Protein AF-A0A293LGB4-F1 (afdb_monomer_lite)

pLDDT: mean 75.64, std 17.37, range [31.11, 93.06]

Foldseek 3Di:
DVVLVVLLVCLVVDDPVCVVVSVVVLLVCLVPPALVVCLVQVPSLLSSLVSVLVVCVVVLNLVVSLVSLLSSCVSPDPDLLEDELSLLSNLVSCVSVVNLVSNCSNLVRHRDYYDQRPVDDDVVSVLSNLLSSLVSCVVVVVLVSSLVSLLCSQQPDDPDDDPSNLVSVVVNQVSCCVPPVDRDDRDPSRDVVSVVVNVVVVVVDPVPPDPPPPPD

Structure (mmCIF, N/CA/C/O backbone):
data_AF-A0A293LGB4-F1
#
_entry.id   AF-A0A293LGB4-F1
#
loop_
_atom_site.group_PDB
_atom_site.id
_atom_site.type_symbol
_atom_site.label_atom_id
_atom_site.label_alt_id
_atom_site.label_comp_id
_atom_site.label_asym_id
_atom_site.label_entity_id
_atom_site.label_seq_id
_atom_site.pdbx_PDB_ins_code
_atom_site.Cartn_x
_atom_site.Cartn_y
_atom_site.Cartn_z
_atom_site.occupancy
_atom_site.B_iso_or_equiv
_atom_site.auth_seq_id
_atom_site.auth_comp_id
_atom_site.auth_asym_id
_atom_site.auth_atom_id
_atom_site.pdbx_PDB_model_num
ATOM 1 N N . MET A 1 1 ? 12.924 -14.580 -18.664 1.00 41.47 1 MET A N 1
ATOM 2 C CA . MET A 1 1 ? 13.704 -14.885 -17.441 1.00 41.47 1 MET A CA 1
ATOM 3 C C . MET A 1 1 ? 15.079 -14.212 -17.458 1.00 41.47 1 MET A C 1
ATOM 5 O O . MET A 1 1 ? 15.350 -13.418 -16.571 1.00 41.47 1 MET A O 1
ATOM 9 N N . THR A 1 2 ? 15.905 -14.404 -18.494 1.00 35.91 2 THR A N 1
ATOM 10 C CA . THR A 1 2 ? 17.226 -13.745 -18.627 1.00 35.91 2 THR A CA 1
ATOM 11 C C . THR A 1 2 ? 17.161 -12.216 -18.730 1.00 35.91 2 THR A C 1
ATOM 13 O O . THR A 1 2 ? 17.980 -11.534 -18.128 1.00 35.91 2 THR A O 1
ATOM 16 N N . THR A 1 3 ? 16.161 -11.657 -19.415 1.00 46.75 3 THR A N 1
ATOM 17 C CA . THR A 1 3 ? 15.940 -10.200 -19.520 1.00 46.75 3 THR A CA 1
ATOM 18 C C . THR A 1 3 ? 15.509 -9.545 -18.205 1.00 46.75 3 THR A C 1
ATOM 20 O O . THR A 1 3 ? 15.915 -8.423 -17.928 1.00 46.75 3 THR A O 1
ATOM 23 N N . LEU A 1 4 ? 14.741 -10.254 -17.372 1.00 47.62 4 LEU A N 1
ATOM 24 C CA . LEU A 1 4 ? 14.302 -9.797 -16.046 1.00 47.62 4 LEU A CA 1
ATOM 25 C C . LEU A 1 4 ? 15.482 -9.714 -15.070 1.00 47.62 4 LEU A C 1
ATOM 27 O O . LEU A 1 4 ? 15.730 -8.648 -14.516 1.00 47.62 4 LEU A O 1
ATOM 31 N N . CYS A 1 5 ? 16.274 -10.787 -14.953 1.00 38.19 5 CYS A N 1
ATOM 32 C CA . CYS A 1 5 ? 17.513 -10.774 -14.167 1.00 38.19 5 CYS A CA 1
ATOM 33 C C . CYS A 1 5 ? 18.480 -9.677 -14.633 1.00 38.19 5 CYS A C 1
ATOM 35 O O . CYS A 1 5 ? 19.060 -8.971 -13.811 1.00 38.19 5 CYS A O 1
ATOM 37 N N . PHE A 1 6 ? 18.641 -9.501 -15.948 1.00 43.12 6 PHE A N 1
ATOM 38 C CA . PHE A 1 6 ? 19.538 -8.481 -16.494 1.00 43.12 6 PHE A CA 1
ATOM 39 C C . PHE A 1 6 ? 19.045 -7.053 -16.209 1.00 43.12 6 PHE A C 1
ATOM 41 O O . PHE A 1 6 ? 19.857 -6.173 -15.926 1.00 43.12 6 PHE A O 1
ATOM 48 N N . SER A 1 7 ? 17.727 -6.820 -16.229 1.00 46.03 7 SER A N 1
ATOM 49 C CA . SER A 1 7 ? 17.125 -5.538 -15.845 1.00 46.03 7 SER A CA 1
ATOM 50 C C . SER A 1 7 ? 17.249 -5.259 -14.347 1.00 46.03 7 SER A C 1
ATOM 52 O O . SER A 1 7 ? 17.638 -4.148 -14.002 1.00 46.03 7 SER A O 1
ATOM 54 N N . CYS A 1 8 ? 17.022 -6.240 -13.463 1.00 44.47 8 CYS A N 1
ATOM 55 C CA . CYS A 1 8 ? 17.209 -6.071 -12.013 1.00 44.47 8 CYS A CA 1
ATOM 56 C C . CYS A 1 8 ? 18.667 -5.732 -11.658 1.00 44.47 8 CYS A C 1
ATOM 58 O O . CYS A 1 8 ? 18.919 -4.808 -10.886 1.00 44.47 8 CYS A O 1
ATOM 60 N N . VAL A 1 9 ? 19.634 -6.418 -12.283 1.00 46.16 9 VAL A N 1
ATOM 61 C CA . VAL A 1 9 ? 21.073 -6.151 -12.096 1.00 46.16 9 VAL A CA 1
ATOM 62 C C . VAL A 1 9 ? 21.483 -4.794 -12.676 1.00 46.16 9 VAL A C 1
ATOM 64 O O . VAL A 1 9 ? 22.310 -4.098 -12.097 1.00 46.16 9 VAL A O 1
ATOM 67 N N . LYS A 1 10 ? 20.901 -4.357 -13.798 1.00 48.31 10 LYS A N 1
ATOM 68 C CA . LYS A 1 10 ? 21.141 -2.997 -14.306 1.00 48.31 10 LYS A CA 1
ATOM 69 C C . LYS A 1 10 ? 20.532 -1.929 -13.404 1.00 48.31 10 LYS A C 1
ATOM 71 O O . LYS A 1 10 ? 21.128 -0.864 -13.261 1.00 48.31 10 LYS A O 1
ATOM 76 N N . PHE A 1 11 ? 19.388 -2.197 -12.783 1.00 48.94 11 PHE A N 1
ATOM 77 C CA . PHE A 1 11 ? 18.705 -1.239 -11.917 1.00 48.94 11 PHE A CA 1
ATOM 78 C C . PHE A 1 11 ? 19.511 -0.907 -10.655 1.00 48.94 11 PHE A C 1
ATOM 80 O O . PHE A 1 11 ? 19.566 0.255 -10.265 1.00 48.94 11 PHE A O 1
ATOM 87 N N . SER A 1 12 ? 20.231 -1.880 -10.087 1.00 45.44 12 SER A N 1
ATOM 88 C CA . SER A 1 12 ? 21.123 -1.653 -8.940 1.00 45.44 12 SER A CA 1
ATOM 89 C C . SER A 1 12 ? 22.439 -0.936 -9.288 1.00 45.44 12 SER A C 1
ATOM 91 O O . SER A 1 12 ? 23.100 -0.415 -8.394 1.00 45.44 12 SER A O 1
ATOM 93 N N . VAL A 1 13 ? 22.821 -0.875 -10.572 1.00 47.25 13 VAL A N 1
ATOM 94 C CA . VAL A 1 13 ? 24.133 -0.368 -11.044 1.00 47.25 13 VAL A CA 1
ATOM 95 C C . VAL A 1 13 ? 24.013 0.930 -11.872 1.00 47.25 13 VAL A C 1
ATOM 97 O O . VAL A 1 13 ? 25.003 1.471 -12.361 1.00 47.25 13 VAL A O 1
ATOM 100 N N . SER A 1 14 ? 22.808 1.474 -12.056 1.00 46.19 14 SER A N 1
ATOM 101 C CA . SER A 1 14 ? 22.580 2.548 -13.034 1.00 46.19 14 SER A CA 1
ATOM 102 C C . SER A 1 14 ? 23.057 3.936 -12.598 1.00 46.19 14 SER A C 1
ATOM 104 O O . SER A 1 14 ? 22.626 4.488 -11.589 1.00 46.19 14 SER A O 1
ATOM 106 N N . THR A 1 15 ? 23.878 4.558 -13.448 1.00 50.84 15 THR A N 1
ATOM 107 C CA . THR A 1 15 ? 24.223 5.986 -13.406 1.00 50.84 15 THR A CA 1
ATOM 108 C C . THR A 1 15 ? 23.004 6.874 -13.720 1.00 50.84 15 THR A C 1
ATOM 110 O O . THR A 1 15 ? 22.148 6.493 -14.524 1.00 50.84 15 THR A O 1
ATOM 113 N N . PRO A 1 16 ? 22.913 8.098 -13.154 1.00 56.09 16 PRO A N 1
ATOM 114 C CA . PRO A 1 16 ? 21.720 8.952 -13.250 1.00 56.09 16 PRO A CA 1
ATOM 115 C C . PRO A 1 16 ? 21.314 9.330 -14.686 1.00 56.09 16 PRO A C 1
ATOM 117 O O . PRO A 1 16 ? 20.131 9.566 -14.930 1.00 56.09 16 PRO A O 1
ATOM 120 N N . ALA A 1 17 ? 22.257 9.337 -15.636 1.00 57.50 17 ALA A N 1
ATOM 121 C CA . ALA A 1 17 ? 22.006 9.625 -17.051 1.00 57.50 17 ALA A CA 1
ATOM 122 C C . ALA A 1 17 ? 21.274 8.489 -17.797 1.00 57.50 17 ALA A C 1
ATOM 124 O O . ALA A 1 17 ? 20.544 8.752 -18.747 1.00 57.50 17 ALA A O 1
ATOM 125 N N . ASN A 1 18 ? 21.416 7.238 -17.345 1.00 69.75 18 ASN A N 1
ATOM 126 C CA . ASN A 1 18 ? 20.810 6.064 -17.986 1.00 69.75 18 ASN A CA 1
ATOM 127 C C . ASN A 1 18 ? 19.484 5.640 -17.340 1.00 69.75 18 ASN A C 1
ATOM 129 O O . ASN A 1 18 ? 18.800 4.759 -17.862 1.00 69.75 18 ASN A O 1
ATOM 133 N N . TYR A 1 19 ? 19.098 6.270 -16.227 1.00 73.56 19 TYR A N 1
ATOM 134 C CA . TYR A 1 19 ? 17.891 5.901 -15.492 1.00 73.56 19 TYR A CA 1
ATOM 135 C C . TYR A 1 19 ? 16.613 6.115 -16.307 1.00 73.56 19 TYR A C 1
ATOM 137 O O . TYR A 1 19 ? 15.739 5.264 -16.269 1.00 73.56 19 TYR A O 1
ATOM 145 N N . GLU A 1 20 ? 16.473 7.224 -17.042 1.00 79.38 20 GLU A N 1
ATOM 146 C CA . GLU A 1 20 ? 15.244 7.480 -17.819 1.00 79.38 20 GLU A CA 1
ATOM 147 C C . GLU A 1 20 ? 15.071 6.470 -18.963 1.00 79.38 20 GLU A C 1
ATOM 149 O O . GLU A 1 20 ? 13.970 5.976 -19.194 1.00 79.38 20 GLU A O 1
ATOM 154 N N . ALA A 1 21 ? 16.165 6.077 -19.623 1.00 80.62 21 ALA A N 1
ATOM 155 C CA . ALA A 1 21 ? 16.135 5.013 -20.624 1.00 80.62 21 ALA A CA 1
ATOM 156 C C . ALA A 1 21 ? 15.778 3.655 -19.995 1.00 80.62 21 ALA A C 1
ATOM 158 O O . ALA A 1 21 ? 14.973 2.906 -20.547 1.00 80.62 21 ALA A O 1
ATOM 159 N N . LEU A 1 22 ? 16.333 3.353 -18.817 1.00 78.56 22 LEU A N 1
ATOM 160 C CA . LEU A 1 22 ? 16.015 2.130 -18.083 1.00 78.56 22 LEU A CA 1
ATOM 161 C C . LEU A 1 22 ? 14.564 2.118 -17.586 1.00 78.56 22 LEU A C 1
ATOM 163 O O . LEU A 1 22 ? 13.880 1.107 -17.709 1.00 78.56 22 LEU A O 1
ATOM 167 N N . TYR A 1 23 ? 14.070 3.242 -17.074 1.00 82.56 23 TYR A N 1
ATOM 168 C CA . TYR A 1 23 ? 12.685 3.406 -16.651 1.00 82.56 23 TYR A CA 1
ATOM 169 C C . TYR A 1 23 ? 11.730 3.212 -17.831 1.00 82.56 23 TYR A C 1
ATOM 171 O O . TYR A 1 23 ? 10.746 2.491 -17.697 1.00 82.56 23 TYR A O 1
ATOM 179 N N . ALA A 1 24 ? 12.042 3.777 -19.001 1.00 84.44 24 ALA A N 1
ATOM 180 C CA . ALA A 1 24 ? 11.265 3.559 -20.218 1.00 84.44 24 ALA A CA 1
ATOM 181 C C . ALA A 1 24 ? 11.235 2.075 -20.625 1.00 84.44 24 ALA A C 1
ATOM 183 O O . ALA A 1 24 ? 10.161 1.551 -20.915 1.00 84.44 24 ALA A O 1
ATOM 184 N N . GLN A 1 25 ? 12.374 1.374 -20.559 1.00 83.25 25 GLN A N 1
ATOM 185 C CA . GLN A 1 25 ? 12.447 -0.069 -20.828 1.00 83.25 25 GLN A CA 1
ATOM 186 C C . GLN A 1 25 ? 11.614 -0.890 -19.838 1.00 83.25 25 GLN A C 1
ATOM 188 O O . GLN A 1 25 ? 10.875 -1.784 -20.245 1.00 83.25 25 GLN A O 1
ATOM 193 N N . VAL A 1 26 ? 11.697 -0.587 -18.539 1.00 84.00 26 VAL A N 1
ATOM 194 C CA . VAL A 1 26 ? 10.896 -1.260 -17.504 1.00 84.00 26 VAL A CA 1
ATOM 195 C C . VAL A 1 26 ? 9.407 -0.967 -17.695 1.00 84.00 26 VAL A C 1
ATOM 197 O O . VAL A 1 26 ? 8.577 -1.870 -17.589 1.00 84.00 26 VAL A O 1
ATOM 200 N N . GLN A 1 27 ? 9.057 0.274 -18.033 1.00 86.31 27 GLN A N 1
ATOM 201 C CA . GLN A 1 27 ? 7.681 0.673 -18.302 1.00 86.31 27 GLN A CA 1
ATOM 202 C C . GLN A 1 27 ? 7.101 -0.067 -19.510 1.00 86.31 27 GLN A C 1
ATOM 204 O O . GLN A 1 27 ? 5.968 -0.555 -19.448 1.00 86.31 27 GLN A O 1
ATOM 209 N N . GLU A 1 28 ? 7.863 -0.154 -20.599 1.00 86.06 28 GLU A N 1
ATOM 210 C CA . GLU A 1 28 ? 7.481 -0.894 -21.797 1.00 86.06 28 GLU A CA 1
ATOM 211 C C . GLU A 1 28 ? 7.343 -2.382 -21.490 1.00 86.06 28 GLU A C 1
ATOM 213 O O . GLU A 1 28 ? 6.325 -2.973 -21.842 1.00 86.06 28 GLU A O 1
ATOM 218 N N . PHE A 1 29 ? 8.292 -2.954 -20.745 1.00 85.25 29 PHE A N 1
ATOM 219 C CA . PHE A 1 29 ? 8.243 -4.343 -20.310 1.00 85.25 29 PHE A CA 1
ATOM 220 C C . PHE A 1 29 ? 6.969 -4.640 -19.514 1.00 85.25 29 PHE A C 1
ATOM 222 O O . PHE A 1 29 ? 6.199 -5.502 -19.919 1.00 85.25 29 PHE A O 1
ATOM 229 N N . ILE A 1 30 ? 6.672 -3.905 -18.437 1.00 85.06 30 ILE A N 1
ATOM 230 C CA . ILE A 1 30 ? 5.460 -4.135 -17.624 1.00 85.06 30 ILE A CA 1
ATOM 231 C C . ILE A 1 30 ? 4.181 -3.917 -18.455 1.00 85.06 30 ILE A C 1
ATOM 233 O O . ILE A 1 30 ? 3.169 -4.589 -18.246 1.00 85.06 30 ILE A O 1
ATOM 237 N N . THR A 1 31 ? 4.218 -2.997 -19.421 1.00 85.50 31 THR A N 1
ATOM 238 C CA . THR A 1 31 ? 3.087 -2.705 -20.309 1.00 85.50 31 THR A CA 1
ATOM 239 C C . THR A 1 31 ? 2.814 -3.827 -21.310 1.00 85.50 31 THR A C 1
ATOM 241 O O . THR A 1 31 ? 1.648 -4.166 -21.524 1.00 85.50 31 THR A O 1
ATOM 244 N N . SER A 1 32 ? 3.856 -4.386 -21.927 1.00 84.31 32 SER A N 1
ATOM 245 C CA . SER A 1 32 ? 3.746 -5.386 -22.992 1.00 84.31 32 SER A CA 1
ATOM 246 C C . SER A 1 32 ? 3.811 -6.831 -22.484 1.00 84.31 32 SER A C 1
ATOM 248 O O . SER A 1 32 ? 3.459 -7.748 -23.224 1.00 84.31 32 SER A O 1
ATOM 250 N N . CYS A 1 33 ? 4.203 -7.057 -21.223 1.00 80.12 33 CYS A N 1
ATOM 251 C CA . CYS A 1 33 ? 4.392 -8.402 -20.685 1.00 80.12 33 CYS A CA 1
ATOM 252 C C . CYS A 1 33 ? 3.105 -9.248 -20.691 1.00 80.12 33 CYS A C 1
ATOM 254 O O . CYS A 1 33 ? 1.999 -8.781 -20.364 1.00 80.12 33 CYS A O 1
ATOM 256 N N . ASN A 1 34 ? 3.268 -10.536 -21.010 1.00 81.31 34 ASN A N 1
ATOM 257 C CA . ASN A 1 34 ? 2.222 -11.541 -20.861 1.00 81.31 34 ASN A CA 1
ATOM 258 C C . ASN A 1 34 ? 2.131 -11.982 -19.388 1.00 81.31 34 ASN A C 1
ATOM 260 O O . ASN A 1 34 ? 3.110 -12.463 -18.820 1.00 81.31 34 ASN A O 1
ATOM 264 N N . GLY A 1 35 ? 0.943 -11.852 -18.788 1.00 78.25 35 GLY A N 1
ATOM 265 C CA . GLY A 1 35 ? 0.701 -12.223 -17.391 1.00 78.25 35 GLY A CA 1
ATOM 266 C C . GLY A 1 35 ? 0.954 -13.706 -17.108 1.00 78.25 35 GLY A C 1
ATOM 267 O O . GLY A 1 35 ? 1.440 -14.040 -16.035 1.00 78.25 35 GLY A O 1
ATOM 268 N N . GLU A 1 36 ? 0.728 -14.594 -18.080 1.00 80.19 36 GLU A N 1
ATOM 269 C CA . GLU A 1 36 ? 1.016 -16.026 -17.919 1.00 80.19 36 GLU A CA 1
ATOM 270 C C . GLU A 1 36 ? 2.508 -16.282 -17.701 1.00 80.19 36 GLU A C 1
ATOM 272 O O . GLU A 1 36 ? 2.877 -17.055 -16.826 1.00 80.19 36 GLU A O 1
ATOM 277 N N . GLN A 1 37 ? 3.373 -15.577 -18.436 1.00 80.00 37 GLN A N 1
ATOM 278 C CA . GLN A 1 37 ? 4.825 -15.706 -18.303 1.00 80.00 37 GLN A CA 1
ATOM 279 C C . GLN A 1 37 ? 5.340 -15.124 -16.984 1.00 80.00 37 GLN A C 1
ATOM 281 O O . GLN A 1 37 ? 6.251 -15.688 -16.382 1.00 80.00 37 GLN A O 1
ATOM 286 N N . VAL A 1 38 ? 4.739 -14.025 -16.518 1.00 80.88 38 VAL A N 1
ATOM 287 C CA . VAL A 1 38 ? 5.069 -13.408 -15.222 1.00 80.88 38 VAL A CA 1
ATOM 288 C C . VAL A 1 38 ? 4.767 -14.358 -14.066 1.00 80.88 38 VAL A C 1
ATOM 290 O O . VAL A 1 38 ? 5.535 -14.419 -13.112 1.00 80.88 38 VAL A O 1
ATOM 293 N N . ARG A 1 39 ? 3.699 -15.155 -14.167 1.00 79.69 39 ARG A N 1
ATOM 294 C CA . ARG A 1 39 ? 3.310 -16.119 -13.126 1.00 79.69 39 ARG A CA 1
ATOM 295 C C . ARG A 1 39 ? 4.307 -17.266 -12.937 1.00 79.69 39 ARG A C 1
ATOM 297 O O . ARG A 1 39 ? 4.313 -17.870 -11.874 1.00 79.69 39 ARG A O 1
ATOM 304 N N . PHE A 1 40 ? 5.169 -17.543 -13.918 1.00 79.44 40 PHE A N 1
ATOM 305 C CA . PHE A 1 40 ? 6.265 -18.510 -13.757 1.00 79.44 40 PHE A CA 1
ATOM 306 C C . PHE A 1 40 ? 7.493 -17.925 -13.038 1.00 79.44 40 PHE A C 1
ATOM 308 O O . PHE A 1 40 ? 8.409 -18.672 -12.709 1.00 79.44 40 PHE A O 1
ATOM 315 N N . ALA A 1 41 ? 7.540 -16.606 -12.832 1.00 80.94 41 ALA A N 1
ATOM 316 C CA . ALA A 1 41 ? 8.663 -15.887 -12.231 1.00 80.94 41 ALA A CA 1
ATOM 317 C C . ALA A 1 41 ? 8.167 -14.704 -11.378 1.00 80.94 41 ALA A C 1
ATOM 319 O O . ALA A 1 41 ? 8.544 -13.548 -11.605 1.00 80.94 41 ALA A O 1
ATOM 320 N N . THR A 1 42 ? 7.248 -14.984 -10.449 1.00 82.31 42 THR A N 1
ATOM 321 C CA . THR A 1 42 ? 6.603 -13.965 -9.605 1.00 82.31 42 THR A CA 1
ATOM 322 C C . THR A 1 42 ? 7.591 -13.256 -8.687 1.00 82.31 42 THR A C 1
ATOM 324 O O . THR A 1 42 ? 7.456 -12.064 -8.453 1.00 82.31 42 THR A O 1
ATOM 327 N N . ASP A 1 43 ? 8.599 -13.983 -8.220 1.00 81.31 43 ASP A N 1
ATOM 328 C CA . ASP A 1 43 ? 9.710 -13.525 -7.389 1.00 81.31 43 ASP A CA 1
ATOM 329 C C . ASP A 1 43 ? 10.537 -12.428 -8.067 1.00 81.31 43 ASP A C 1
ATOM 331 O O . ASP A 1 43 ? 10.600 -11.301 -7.588 1.00 81.31 43 ASP A O 1
ATOM 335 N N . MET A 1 44 ? 11.087 -12.709 -9.249 1.00 82.19 44 MET A N 1
ATOM 336 C CA . MET A 1 44 ? 11.897 -11.734 -9.978 1.00 82.19 44 MET A CA 1
ATOM 337 C C . MET A 1 44 ? 11.074 -10.518 -10.409 1.00 82.19 44 MET A C 1
ATOM 339 O O . MET A 1 44 ? 11.598 -9.411 -10.540 1.00 82.19 44 MET 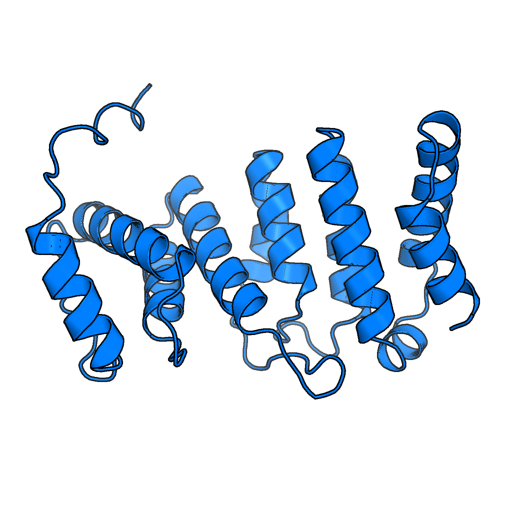A O 1
ATOM 343 N N . PHE A 1 45 ? 9.787 -10.731 -10.692 1.00 85.06 45 PHE A N 1
ATOM 344 C CA . PHE A 1 45 ? 8.881 -9.654 -11.060 1.00 85.06 45 PHE A CA 1
ATOM 345 C C . PHE A 1 45 ? 8.547 -8.757 -9.864 1.00 85.06 45 PHE A C 1
ATOM 347 O O . PHE A 1 45 ? 8.537 -7.534 -10.016 1.00 85.06 45 PHE A O 1
ATOM 354 N N . ALA A 1 46 ? 8.318 -9.342 -8.687 1.00 85.56 46 ALA A N 1
ATOM 355 C CA . ALA A 1 46 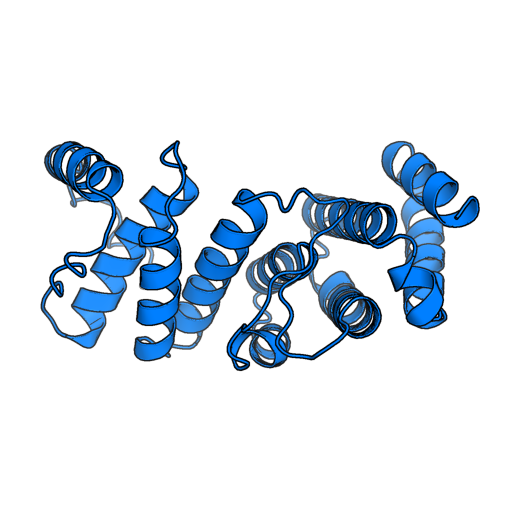? 8.141 -8.605 -7.444 1.00 85.56 46 ALA A CA 1
ATOM 356 C C . ALA A 1 46 ? 9.408 -7.824 -7.081 1.00 85.56 46 ALA A C 1
ATOM 358 O O . ALA A 1 46 ? 9.322 -6.617 -6.878 1.00 85.56 46 ALA A O 1
ATOM 359 N N . ASP A 1 47 ? 10.587 -8.449 -7.143 1.00 84.88 47 ASP A N 1
ATOM 360 C CA . ASP A 1 47 ? 11.875 -7.786 -6.897 1.00 84.88 47 ASP A CA 1
ATOM 361 C C . ASP A 1 47 ? 12.096 -6.583 -7.824 1.00 84.88 47 ASP A C 1
ATOM 363 O O . ASP A 1 47 ? 12.502 -5.507 -7.378 1.00 84.88 47 ASP A O 1
ATOM 367 N N . LEU A 1 48 ? 11.783 -6.724 -9.119 1.00 86.00 48 LEU A N 1
ATOM 368 C CA . LEU A 1 48 ? 11.849 -5.608 -10.066 1.00 86.00 48 LEU A CA 1
ATOM 369 C C . LEU A 1 48 ? 10.912 -4.463 -9.652 1.00 86.00 48 LEU A C 1
ATOM 371 O O . LEU A 1 48 ? 11.291 -3.294 -9.740 1.00 86.00 48 LEU A O 1
ATOM 375 N N . CYS A 1 49 ? 9.695 -4.790 -9.215 1.00 88.25 49 CYS A N 1
ATOM 376 C CA . CYS A 1 49 ? 8.714 -3.805 -8.764 1.00 88.25 49 CYS A CA 1
ATOM 377 C C . CYS A 1 49 ? 9.150 -3.110 -7.467 1.00 88.25 49 CYS A C 1
ATOM 379 O O . CYS A 1 49 ? 9.036 -1.887 -7.386 1.00 88.25 49 CYS A O 1
ATOM 381 N N . HIS A 1 50 ? 9.712 -3.852 -6.509 1.00 88.31 50 HIS A N 1
ATOM 382 C CA . HIS A 1 50 ? 10.273 -3.320 -5.266 1.00 88.31 50 HIS A CA 1
ATOM 383 C C . HIS A 1 50 ? 11.421 -2.341 -5.546 1.00 88.31 50 HIS A C 1
ATOM 385 O O . HIS A 1 50 ? 11.418 -1.212 -5.049 1.00 88.31 50 HIS A O 1
ATOM 391 N N . LEU A 1 51 ? 12.375 -2.729 -6.402 1.00 86.12 51 LEU A N 1
ATOM 392 C CA . LEU A 1 51 ? 13.499 -1.873 -6.799 1.00 86.12 51 LEU A CA 1
ATOM 393 C C . LEU A 1 51 ? 13.021 -0.600 -7.507 1.00 86.12 51 LEU A C 1
ATOM 395 O O . LEU A 1 51 ? 13.493 0.497 -7.203 1.00 86.12 51 LEU A O 1
ATOM 399 N N . LEU A 1 52 ? 12.057 -0.737 -8.419 1.00 86.31 52 LEU A N 1
ATOM 400 C CA . LEU A 1 52 ? 11.439 0.388 -9.116 1.00 86.31 52 LEU A CA 1
ATOM 401 C C . LEU A 1 52 ? 10.723 1.337 -8.149 1.00 86.31 52 LEU A C 1
ATOM 403 O O . LEU A 1 52 ? 10.829 2.557 -8.282 1.00 86.31 52 LEU A O 1
ATOM 40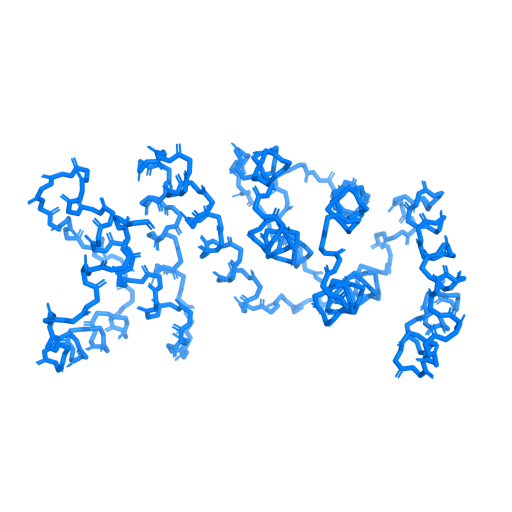7 N N . ALA A 1 53 ? 9.980 0.802 -7.181 1.00 87.88 53 ALA A N 1
ATOM 408 C CA . ALA A 1 53 ? 9.316 1.611 -6.172 1.00 87.88 53 ALA A CA 1
ATOM 409 C C . ALA A 1 53 ? 10.346 2.379 -5.337 1.00 87.88 53 ALA A C 1
ATOM 411 O O . ALA A 1 53 ? 10.234 3.599 -5.204 1.00 87.88 53 ALA A O 1
ATOM 412 N N . GLN A 1 54 ? 11.391 1.700 -4.854 1.00 87.94 54 GLN A N 1
ATOM 413 C CA . GLN A 1 54 ? 12.453 2.315 -4.063 1.00 87.94 54 GLN A CA 1
ATOM 414 C C . GLN A 1 54 ? 13.156 3.448 -4.824 1.00 87.94 54 GLN A C 1
ATOM 416 O O . GLN A 1 54 ? 13.296 4.549 -4.287 1.00 87.94 54 GLN A O 1
ATOM 421 N N . SER A 1 55 ? 13.528 3.242 -6.089 1.00 85.56 55 SER A N 1
ATOM 422 C CA . SER A 1 55 ? 14.197 4.289 -6.870 1.00 85.56 55 SER A CA 1
ATOM 423 C C . SER A 1 55 ? 13.305 5.501 -7.129 1.00 85.56 55 SER A C 1
ATOM 425 O O . SER A 1 55 ? 13.784 6.636 -7.164 1.00 85.56 55 SER A O 1
ATOM 427 N N . LEU A 1 56 ? 11.996 5.298 -7.306 1.00 87.19 56 LEU A N 1
ATOM 428 C CA . LEU A 1 56 ? 11.043 6.395 -7.465 1.00 87.19 56 LEU A CA 1
ATOM 429 C C . LEU A 1 56 ? 10.871 7.196 -6.172 1.00 87.19 56 LEU A C 1
ATOM 431 O O . LEU A 1 56 ? 10.697 8.417 -6.240 1.00 87.19 56 LEU A O 1
ATOM 435 N N . VAL A 1 57 ? 10.947 6.534 -5.013 1.00 87.81 57 VAL A N 1
ATOM 436 C CA . VAL A 1 57 ? 10.957 7.192 -3.700 1.00 87.81 57 VAL A CA 1
ATOM 437 C C . VAL A 1 57 ? 12.231 8.015 -3.520 1.00 87.81 57 VAL A C 1
ATOM 439 O O . VAL A 1 57 ? 12.144 9.198 -3.191 1.00 87.81 57 VAL A O 1
ATOM 442 N N . GLU A 1 58 ? 13.402 7.437 -3.799 1.00 87.50 58 GLU A N 1
ATOM 443 C CA . GLU A 1 58 ? 14.698 8.124 -3.691 1.00 87.50 58 GLU A CA 1
ATOM 444 C C . GLU A 1 58 ? 14.778 9.358 -4.603 1.00 87.50 58 GLU A C 1
ATOM 446 O O . GLU A 1 58 ? 15.300 10.401 -4.209 1.00 87.50 58 GLU A O 1
ATOM 451 N N . ARG A 1 59 ? 14.189 9.278 -5.802 1.00 84.25 59 ARG A N 1
ATOM 452 C CA . ARG A 1 59 ? 14.172 10.364 -6.796 1.00 84.25 59 ARG A CA 1
ATOM 453 C C . ARG A 1 59 ? 12.993 11.331 -6.646 1.00 84.25 59 ARG A C 1
ATOM 455 O O . ARG A 1 59 ? 12.839 12.211 -7.489 1.00 84.25 59 ARG A O 1
ATOM 462 N N . GLN A 1 60 ? 12.162 11.192 -5.607 1.00 84.25 60 GLN A N 1
ATOM 463 C CA . GLN A 1 60 ? 11.008 12.067 -5.334 1.00 84.25 60 GLN A CA 1
ATOM 464 C C . GLN A 1 60 ? 9.972 12.128 -6.478 1.00 84.25 60 GLN A C 1
ATOM 466 O O . GLN A 1 60 ? 9.288 13.135 -6.664 1.00 84.25 60 GLN A O 1
ATOM 471 N N . GLN A 1 61 ? 9.813 11.045 -7.248 1.00 86.62 61 GLN A N 1
ATOM 472 C CA . GLN A 1 61 ? 8.843 10.953 -8.353 1.00 86.62 61 GLN A CA 1
ATOM 473 C C . GLN A 1 61 ? 7.845 9.783 -8.198 1.00 86.62 61 GLN A C 1
ATOM 475 O O . GLN A 1 61 ? 7.611 9.043 -9.157 1.00 86.62 61 GLN A O 1
ATOM 480 N N . PRO A 1 62 ? 7.184 9.612 -7.033 1.00 85.88 62 PRO A N 1
ATOM 481 C CA . PRO A 1 62 ? 6.320 8.457 -6.775 1.00 85.88 62 PRO A CA 1
ATOM 482 C C . PRO A 1 62 ? 5.084 8.388 -7.687 1.00 85.88 62 PRO A C 1
ATOM 484 O O . PRO A 1 62 ? 4.594 7.297 -7.963 1.00 85.88 62 PRO A O 1
ATOM 487 N N . MET A 1 63 ? 4.596 9.521 -8.218 1.00 87.31 63 MET A N 1
ATOM 488 C CA . MET A 1 63 ? 3.398 9.549 -9.075 1.00 87.31 63 MET A CA 1
ATOM 489 C C . MET A 1 63 ? 3.523 8.715 -10.350 1.00 87.31 63 MET A C 1
ATOM 491 O O . MET A 1 63 ? 2.546 8.094 -10.765 1.00 87.31 63 MET A O 1
ATOM 495 N N . ARG A 1 64 ? 4.712 8.678 -10.964 1.00 86.19 64 ARG A N 1
ATOM 496 C CA . ARG A 1 64 ? 4.938 7.930 -12.210 1.00 86.19 64 ARG A CA 1
ATOM 497 C C . ARG A 1 64 ? 4.764 6.419 -12.005 1.00 86.19 64 ARG A C 1
ATOM 499 O O . ARG A 1 64 ? 4.228 5.739 -12.875 1.00 86.19 64 ARG A O 1
ATOM 506 N N . GLY A 1 65 ? 5.144 5.919 -10.828 1.00 85.19 65 GLY A N 1
ATOM 507 C CA . GLY A 1 65 ? 5.092 4.495 -10.496 1.00 85.19 65 GLY A CA 1
ATOM 508 C C . GLY A 1 65 ? 3.703 3.960 -10.169 1.00 85.19 65 GLY A C 1
ATOM 509 O O . GLY A 1 65 ? 3.480 2.768 -10.326 1.00 85.19 65 GLY A O 1
ATOM 510 N N . ILE A 1 66 ? 2.748 4.802 -9.759 1.00 88.69 66 ILE A N 1
ATOM 511 C CA . ILE A 1 66 ? 1.436 4.327 -9.278 1.00 88.69 66 ILE A CA 1
ATOM 512 C C . ILE A 1 66 ? 0.684 3.557 -10.368 1.00 88.69 66 ILE A C 1
ATOM 514 O O . ILE A 1 66 ? 0.217 2.440 -10.140 1.00 88.69 66 ILE A O 1
ATOM 518 N N . TYR A 1 67 ? 0.577 4.138 -11.566 1.00 88.06 67 TYR A N 1
ATOM 519 C CA . TYR A 1 67 ? -0.115 3.491 -12.684 1.00 88.06 67 TYR A CA 1
ATOM 520 C C . TYR A 1 67 ? 0.634 2.243 -13.159 1.00 88.06 67 TYR A C 1
ATOM 522 O O . TYR A 1 67 ? 0.023 1.222 -13.473 1.00 88.06 67 TYR A O 1
ATOM 530 N N . LEU A 1 68 ? 1.965 2.309 -13.156 1.00 89.56 68 LEU A N 1
ATOM 531 C CA . LEU A 1 68 ? 2.818 1.213 -13.584 1.00 89.56 68 LEU A CA 1
ATOM 532 C C . LEU A 1 68 ? 2.701 -0.000 -12.651 1.00 89.56 68 LEU A C 1
ATOM 534 O O . LEU A 1 68 ? 2.452 -1.107 -13.125 1.00 89.56 68 LEU A O 1
ATOM 538 N N . LEU A 1 69 ? 2.770 0.218 -11.335 1.00 89.38 69 LEU A N 1
ATOM 539 C CA . LEU A 1 69 ? 2.570 -0.831 -10.336 1.00 89.38 69 LEU A CA 1
ATOM 540 C C . LEU A 1 69 ? 1.133 -1.363 -10.339 1.00 89.38 69 LEU A C 1
ATOM 542 O O . LEU A 1 69 ? 0.938 -2.562 -10.202 1.00 89.38 69 LEU A O 1
ATOM 546 N N . SER A 1 70 ? 0.123 -0.520 -10.578 1.00 89.94 70 SER A N 1
ATOM 547 C CA . SER A 1 70 ? -1.272 -0.983 -10.700 1.00 89.94 70 SER A CA 1
ATOM 548 C C . SER A 1 70 ? -1.443 -1.991 -11.847 1.00 89.94 70 SER A C 1
ATOM 550 O O . SER A 1 70 ? -2.140 -3.001 -11.714 1.00 89.94 70 SER A O 1
ATOM 552 N N . ARG A 1 71 ? -0.768 -1.752 -12.980 1.00 88.56 71 ARG A N 1
ATOM 553 C CA . ARG A 1 71 ? -0.738 -2.702 -14.102 1.00 88.56 71 ARG A CA 1
ATOM 554 C C . ARG A 1 71 ? 0.073 -3.947 -13.772 1.00 88.56 71 ARG A C 1
ATOM 556 O O . ARG A 1 71 ? -0.363 -5.039 -14.121 1.00 88.56 71 ARG A O 1
ATOM 563 N N . ALA A 1 72 ? 1.205 -3.793 -13.088 1.00 88.62 72 ALA A N 1
ATOM 564 C CA . ALA A 1 72 ? 2.023 -4.912 -12.632 1.00 88.62 72 ALA A CA 1
ATOM 565 C C . ALA A 1 72 ? 1.220 -5.859 -11.722 1.00 88.62 72 ALA A C 1
ATOM 567 O O . ALA A 1 72 ? 1.171 -7.058 -11.985 1.00 88.62 72 ALA A O 1
ATOM 568 N N . ILE A 1 73 ? 0.496 -5.307 -10.740 1.00 89.44 73 ILE A N 1
ATOM 569 C CA . ILE A 1 73 ? -0.417 -6.037 -9.846 1.00 89.44 73 ILE A CA 1
ATOM 570 C C . ILE A 1 73 ? -1.468 -6.803 -10.655 1.00 89.44 73 ILE A C 1
ATOM 572 O O . ILE A 1 73 ? -1.652 -8.003 -10.471 1.00 89.44 73 ILE A O 1
ATOM 576 N N . SER A 1 74 ? -2.093 -6.129 -11.622 1.00 87.94 74 SER A N 1
ATOM 577 C CA . SER A 1 74 ? -3.123 -6.740 -12.470 1.00 87.94 74 SER A CA 1
ATOM 578 C C . SER A 1 74 ? -2.606 -7.913 -13.313 1.00 87.94 74 SER A C 1
ATOM 580 O O . SER A 1 74 ? -3.390 -8.770 -13.711 1.00 87.94 74 SER A O 1
ATOM 582 N N . LYS A 1 75 ? -1.299 -7.953 -13.607 1.00 87.00 75 LYS A N 1
ATOM 583 C CA . LYS A 1 75 ? -0.652 -9.011 -14.397 1.00 87.00 75 LYS A CA 1
ATOM 584 C C . LYS A 1 75 ? -0.188 -10.188 -13.544 1.00 87.00 75 LYS A C 1
ATOM 586 O O . LYS A 1 75 ? -0.297 -11.325 -13.998 1.00 87.00 75 LYS A O 1
ATOM 591 N N . ILE A 1 76 ? 0.334 -9.918 -12.347 1.00 85.38 76 ILE A N 1
ATOM 592 C CA . ILE A 1 76 ? 0.834 -10.961 -11.442 1.00 85.38 76 ILE A CA 1
ATOM 593 C C . ILE A 1 76 ? -0.309 -11.712 -10.748 1.00 85.38 76 ILE A C 1
ATOM 595 O O . ILE A 1 76 ? -0.205 -12.921 -10.554 1.00 85.38 76 ILE A O 1
ATOM 599 N N . GLN A 1 77 ? -1.415 -11.032 -10.424 1.00 85.88 77 GLN A N 1
ATOM 600 C CA . GLN A 1 77 ? -2.534 -11.649 -9.713 1.00 85.88 77 GLN A CA 1
ATOM 601 C C . GLN A 1 77 ? -3.256 -12.698 -10.579 1.00 85.88 77 GLN A C 1
ATOM 603 O O . GLN A 1 77 ? -3.480 -12.509 -11.781 1.00 85.88 77 GLN A O 1
ATOM 608 N N . LEU A 1 78 ? -3.634 -13.821 -9.967 1.00 83.50 78 LEU A N 1
ATOM 609 C CA . LEU A 1 78 ? -4.513 -14.838 -10.551 1.00 83.50 78 LEU A CA 1
ATOM 610 C C . LEU A 1 78 ? -5.982 -14.429 -10.432 1.00 83.50 78 LEU A C 1
ATOM 612 O O . LEU A 1 78 ? -6.751 -14.616 -11.373 1.00 83.50 78 LEU A O 1
ATOM 616 N N . PHE A 1 79 ? -6.344 -13.831 -9.300 1.00 84.06 79 PHE A N 1
ATOM 617 C CA . PHE A 1 79 ? -7.678 -13.332 -8.978 1.00 84.06 79 PHE A CA 1
ATOM 618 C C . PHE A 1 79 ? -7.561 -11.981 -8.254 1.00 84.06 79 PHE A C 1
ATOM 620 O O . PHE A 1 79 ? -6.549 -11.722 -7.605 1.00 84.06 79 PHE A O 1
ATOM 627 N N . PRO A 1 80 ? -8.576 -11.106 -8.358 1.00 81.88 80 PRO A N 1
ATOM 628 C CA . PRO A 1 80 ? -8.513 -9.741 -7.825 1.00 81.88 80 PRO A CA 1
ATOM 629 C C . PRO A 1 80 ? -8.434 -9.668 -6.293 1.00 81.88 80 PRO A C 1
ATOM 631 O O . PRO A 1 80 ? -8.075 -8.632 -5.751 1.00 81.88 80 PRO A O 1
ATOM 634 N N . SER A 1 81 ? -8.763 -10.754 -5.593 1.00 85.56 81 SER A N 1
ATOM 635 C CA . SER A 1 81 ? -8.675 -10.870 -4.134 1.00 85.56 81 SER A CA 1
ATOM 636 C C . SER A 1 81 ? -7.334 -11.443 -3.647 1.00 85.56 81 SER A C 1
ATOM 638 O O . SER A 1 81 ? -7.216 -11.814 -2.476 1.00 85.56 81 SER A O 1
ATOM 640 N N . GLN A 1 82 ? -6.335 -11.555 -4.533 1.00 86.81 82 GLN A N 1
ATOM 641 C CA . GLN A 1 82 ? -5.002 -12.050 -4.202 1.00 86.81 82 GLN A CA 1
ATOM 642 C C . GLN A 1 82 ? -4.080 -10.911 -3.764 1.00 86.81 82 GLN A C 1
ATOM 644 O O . GLN A 1 82 ? -3.758 -10.020 -4.550 1.00 86.81 82 GLN A O 1
ATOM 649 N N . LEU A 1 83 ? -3.566 -10.983 -2.538 1.00 86.19 83 LEU A N 1
ATOM 650 C CA . LEU A 1 83 ? -2.564 -10.037 -2.061 1.00 86.19 83 LEU A CA 1
ATOM 651 C C . LEU A 1 83 ? -1.164 -10.441 -2.529 1.00 86.19 83 LEU A C 1
ATOM 653 O O . LEU A 1 83 ? -0.684 -11.532 -2.226 1.00 86.19 83 LEU A O 1
ATOM 657 N N . THR A 1 84 ? -0.484 -9.527 -3.215 1.00 88.00 84 THR A N 1
ATOM 658 C CA . THR A 1 84 ? 0.942 -9.641 -3.574 1.00 88.00 84 THR A CA 1
ATOM 659 C C . THR A 1 84 ? 1.792 -8.659 -2.774 1.00 88.00 84 THR A C 1
ATOM 661 O O . THR A 1 84 ? 1.270 -7.694 -2.211 1.00 88.00 84 THR A O 1
ATOM 664 N N . SER A 1 85 ? 3.104 -8.878 -2.726 1.00 87.81 85 SER A N 1
ATOM 665 C CA . SER A 1 85 ? 4.066 -7.979 -2.068 1.00 87.81 85 SER A CA 1
ATOM 666 C C . SER A 1 85 ? 4.023 -6.551 -2.647 1.00 87.81 85 SER A C 1
ATOM 668 O O . SER A 1 85 ? 4.035 -5.569 -1.904 1.00 87.81 85 SER A O 1
ATOM 670 N N . ILE A 1 86 ? 3.824 -6.441 -3.964 1.00 89.38 86 ILE A N 1
ATOM 671 C CA . ILE A 1 86 ? 3.764 -5.191 -4.745 1.00 89.38 86 ILE A CA 1
ATOM 672 C C . ILE A 1 86 ? 2.626 -4.254 -4.292 1.00 89.38 86 ILE A C 1
ATOM 674 O O . ILE A 1 86 ? 2.707 -3.032 -4.450 1.00 89.38 86 ILE A O 1
ATOM 678 N N . HIS A 1 87 ? 1.556 -4.792 -3.694 1.00 89.69 87 HIS A N 1
ATOM 679 C CA . HIS A 1 87 ? 0.466 -3.968 -3.165 1.00 89.69 87 HIS A CA 1
ATOM 680 C C . HIS A 1 87 ? 0.942 -3.013 -2.061 1.00 89.69 87 HIS A C 1
ATOM 682 O O . HIS A 1 87 ? 0.448 -1.885 -1.967 1.00 89.69 87 HIS A O 1
ATOM 688 N N . ALA A 1 88 ? 1.908 -3.439 -1.238 1.00 89.88 88 ALA A N 1
ATOM 689 C CA . ALA A 1 88 ? 2.471 -2.604 -0.183 1.00 89.88 88 ALA A CA 1
ATOM 690 C C . ALA A 1 88 ? 3.225 -1.399 -0.771 1.00 89.88 88 ALA A C 1
ATOM 692 O O . ALA A 1 88 ? 2.977 -0.264 -0.354 1.00 89.88 88 ALA A O 1
ATOM 693 N N . ASP A 1 89 ? 4.063 -1.626 -1.787 1.00 90.88 89 ASP A N 1
ATOM 694 C CA . ASP A 1 89 ? 4.808 -0.563 -2.473 1.00 90.88 89 ASP A CA 1
ATOM 695 C C . ASP A 1 89 ? 3.876 0.426 -3.159 1.00 90.88 89 ASP A C 1
ATOM 697 O O . ASP A 1 89 ? 4.059 1.640 -3.087 1.00 90.88 89 ASP A O 1
ATOM 701 N N . MET A 1 90 ? 2.841 -0.089 -3.820 1.00 91.75 90 MET A N 1
ATOM 702 C CA . MET A 1 90 ? 1.862 0.740 -4.503 1.00 91.75 90 MET A CA 1
ATOM 703 C C . MET A 1 90 ? 1.160 1.678 -3.514 1.00 91.75 90 MET A C 1
ATOM 705 O O . MET A 1 90 ? 1.060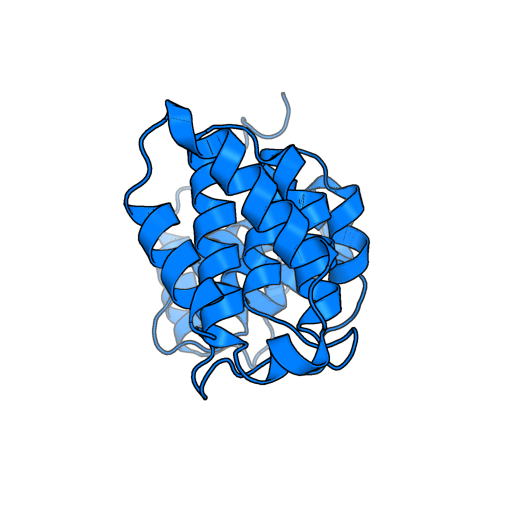 2.884 -3.772 1.00 91.75 90 MET A O 1
ATOM 709 N N . CYS A 1 91 ? 0.753 1.163 -2.348 1.00 90.88 91 CYS A N 1
ATOM 710 C CA . CYS A 1 91 ? 0.177 1.979 -1.281 1.00 90.88 91 CYS A CA 1
ATOM 711 C C . CYS A 1 91 ? 1.180 3.015 -0.747 1.00 90.88 91 CYS A C 1
ATOM 713 O O . CYS A 1 91 ? 0.809 4.170 -0.521 1.00 90.88 91 CYS A O 1
ATOM 715 N N . GLN A 1 92 ? 2.454 2.640 -0.596 1.00 91.44 92 GLN A N 1
ATOM 716 C CA . GLN A 1 92 ? 3.520 3.554 -0.185 1.00 91.44 92 GLN A CA 1
ATOM 717 C C . GLN A 1 92 ? 3.706 4.703 -1.189 1.00 91.44 92 GLN A C 1
ATOM 719 O O . GLN A 1 92 ? 3.730 5.870 -0.788 1.00 91.44 92 GLN A O 1
ATOM 724 N N . LEU A 1 93 ? 3.778 4.405 -2.491 1.00 90.44 93 LEU A N 1
ATOM 725 C CA . LEU A 1 93 ? 3.885 5.424 -3.539 1.00 90.44 93 LEU A CA 1
ATOM 726 C C . LEU A 1 93 ? 2.666 6.353 -3.545 1.00 90.44 93 LEU A C 1
ATOM 728 O O . LEU A 1 93 ? 2.829 7.569 -3.649 1.00 90.44 93 LEU A O 1
ATOM 732 N N . CYS A 1 94 ? 1.456 5.810 -3.381 1.00 91.44 94 CYS A N 1
ATOM 733 C CA . CYS A 1 94 ? 0.226 6.603 -3.306 1.00 91.44 94 CYS A CA 1
ATOM 734 C C . CYS A 1 94 ? 0.232 7.576 -2.119 1.00 91.44 94 CYS A C 1
ATOM 736 O O . CYS A 1 94 ? -0.142 8.743 -2.276 1.00 91.44 94 CYS A O 1
ATOM 738 N N . LEU A 1 95 ? 0.689 7.121 -0.946 1.00 89.56 95 LEU A N 1
ATOM 739 C CA . LEU A 1 95 ? 0.817 7.955 0.250 1.00 89.56 95 LEU A CA 1
ATOM 740 C C . LEU A 1 95 ? 1.831 9.088 0.048 1.00 89.56 95 LEU A C 1
ATOM 742 O O . LEU A 1 95 ? 1.530 10.237 0.372 1.00 89.56 95 LEU A O 1
ATOM 746 N N . LEU A 1 96 ? 2.999 8.793 -0.532 1.00 89.56 96 LEU A N 1
ATOM 747 C CA . LEU A 1 96 ? 4.038 9.796 -0.798 1.00 89.56 96 LEU A CA 1
ATOM 748 C C . LEU A 1 96 ? 3.600 10.818 -1.852 1.00 89.56 96 LEU A C 1
ATOM 750 O O . LEU A 1 96 ? 3.819 12.017 -1.695 1.00 89.56 96 LEU A O 1
ATOM 754 N N . ALA A 1 97 ? 2.922 10.355 -2.898 1.00 89.31 97 ALA A N 1
ATOM 755 C CA . ALA A 1 97 ? 2.340 11.197 -3.934 1.00 89.31 97 ALA A CA 1
ATOM 756 C C . ALA A 1 97 ? 1.112 12.002 -3.476 1.00 89.31 97 ALA A C 1
ATOM 758 O O . ALA A 1 97 ? 0.638 12.855 -4.226 1.00 89.31 97 ALA A O 1
ATOM 759 N N . LYS A 1 98 ? 0.548 11.703 -2.296 1.00 88.31 98 LYS A N 1
ATOM 760 C CA . LYS A 1 98 ? -0.757 12.209 -1.830 1.00 88.31 98 LYS A CA 1
ATOM 761 C C . LYS A 1 98 ? -1.911 11.920 -2.807 1.00 88.31 98 LYS A C 1
ATOM 763 O O . LYS A 1 98 ? -2.942 12.591 -2.772 1.00 88.31 98 LYS A O 1
ATOM 768 N N . CYS A 1 99 ? -1.760 10.916 -3.671 1.00 88.94 99 CYS A N 1
ATOM 769 C CA . CYS A 1 99 ? -2.771 10.507 -4.642 1.00 88.94 99 CYS A CA 1
ATOM 770 C C . CYS A 1 99 ? -3.365 9.166 -4.215 1.00 88.94 99 CYS A C 1
ATOM 772 O O . CYS A 1 99 ? -2.833 8.106 -4.525 1.00 88.94 99 CYS A O 1
ATOM 774 N N . LEU A 1 100 ? -4.467 9.230 -3.469 1.00 88.44 100 LEU A N 1
ATOM 775 C CA . LEU A 1 100 ? -5.046 8.066 -2.790 1.00 88.44 100 LEU A CA 1
ATOM 776 C C . LEU A 1 100 ? -6.099 7.324 -3.623 1.00 88.44 100 LEU A C 1
ATOM 778 O O . LEU A 1 100 ? -6.393 6.165 -3.352 1.00 88.44 100 LEU A O 1
ATOM 782 N N . LYS A 1 101 ? -6.663 7.976 -4.649 1.00 87.00 101 LYS A N 1
ATOM 783 C CA . LYS A 1 101 ? -7.740 7.408 -5.477 1.00 87.00 101 LYS A CA 1
ATOM 784 C C . LYS A 1 101 ? -7.355 6.083 -6.155 1.00 87.00 101 LYS A C 1
ATOM 786 O O . LYS A 1 101 ? -8.173 5.173 -6.111 1.00 87.00 101 LYS A O 1
ATOM 791 N N . PRO A 1 102 ? -6.149 5.926 -6.739 1.00 85.56 102 PRO A N 1
ATOM 792 C CA . PRO A 1 102 ? -5.773 4.669 -7.384 1.00 85.56 102 PRO A CA 1
ATOM 793 C C . PRO A 1 102 ? -5.618 3.508 -6.400 1.00 85.56 102 PRO A C 1
ATOM 795 O O . PRO A 1 102 ? -5.817 2.369 -6.795 1.00 85.56 102 PRO A O 1
ATOM 798 N N . ALA A 1 103 ? -5.283 3.770 -5.132 1.00 87.06 103 ALA A N 1
ATOM 799 C CA . ALA A 1 103 ? -5.145 2.727 -4.114 1.00 87.06 103 ALA A CA 1
ATOM 800 C C . ALA A 1 103 ? -6.495 2.095 -3.740 1.00 87.06 103 ALA A C 1
ATOM 802 O O . ALA A 1 103 ? -6.551 0.906 -3.437 1.00 87.06 103 ALA A O 1
ATOM 803 N N . LEU A 1 104 ? -7.588 2.863 -3.817 1.00 87.69 104 LEU A N 1
ATOM 804 C CA . LEU A 1 104 ? -8.928 2.392 -3.454 1.00 87.69 104 LEU A CA 1
ATOM 805 C C . LEU A 1 104 ? -9.394 1.196 -4.282 1.00 87.69 104 LEU A C 1
ATOM 807 O O . LEU A 1 104 ? -10.023 0.302 -3.734 1.00 87.69 104 LEU A O 1
ATOM 811 N N . GLN A 1 105 ? -9.022 1.125 -5.564 1.00 87.81 105 GLN A N 1
ATOM 812 C CA . GLN A 1 105 ? -9.438 0.018 -6.436 1.00 87.81 105 GLN A CA 1
ATOM 813 C C . GLN A 1 105 ? -8.960 -1.356 -5.938 1.00 87.81 105 GLN A C 1
ATOM 815 O O . GLN A 1 105 ? -9.584 -2.362 -6.252 1.00 87.81 105 GLN A O 1
ATOM 820 N N . PHE A 1 106 ? -7.860 -1.390 -5.180 1.00 86.88 106 PHE A N 1
ATOM 821 C CA . PHE A 1 106 ? -7.308 -2.611 -4.595 1.00 86.88 106 PHE A CA 1
ATOM 822 C C . PHE A 1 106 ? -7.691 -2.747 -3.120 1.00 86.88 106 PHE A C 1
ATOM 824 O O . PHE A 1 106 ? -8.011 -3.839 -2.669 1.00 86.88 106 PHE A O 1
ATOM 831 N N . LEU A 1 107 ? -7.707 -1.636 -2.374 1.00 87.12 107 LEU A N 1
ATOM 832 C CA . LEU A 1 107 ? -8.058 -1.632 -0.952 1.00 87.12 107 LEU A CA 1
ATOM 833 C C . LEU A 1 107 ? -9.535 -1.957 -0.696 1.00 87.12 107 LEU A C 1
ATOM 835 O O . LEU A 1 107 ? -9.855 -2.503 0.357 1.00 87.12 107 LEU A O 1
ATOM 839 N N . ASP A 1 108 ? -10.433 -1.621 -1.630 1.00 87.12 108 ASP A N 1
ATOM 840 C CA . ASP A 1 108 ? -11.866 -1.869 -1.463 1.00 87.12 108 ASP A CA 1
ATOM 841 C C . ASP A 1 108 ? -12.266 -3.336 -1.652 1.00 87.12 108 ASP A C 1
ATOM 843 O O . ASP A 1 108 ? -13.392 -3.700 -1.302 1.00 87.12 108 ASP A O 1
ATOM 847 N N . ILE A 1 109 ? -11.351 -4.157 -2.172 1.00 86.56 109 ILE A N 1
ATOM 848 C CA . ILE A 1 109 ? -11.535 -5.587 -2.393 1.00 86.56 109 ILE A CA 1
ATOM 849 C C . ILE A 1 109 ? -11.010 -6.337 -1.170 1.00 86.56 109 ILE A C 1
ATOM 851 O O . ILE A 1 109 ? -9.842 -6.213 -0.798 1.00 86.56 109 ILE A O 1
ATOM 855 N N . ASP A 1 110 ? -11.869 -7.151 -0.560 1.00 82.75 110 ASP A N 1
ATOM 856 C CA . ASP A 1 110 ? -11.460 -7.996 0.555 1.00 82.75 110 ASP A CA 1
ATOM 857 C C . ASP A 1 110 ? -10.515 -9.099 0.064 1.00 82.75 110 ASP A C 1
ATOM 859 O O . ASP A 1 110 ? -10.822 -9.876 -0.846 1.00 82.75 110 ASP A O 1
ATOM 863 N N . ILE A 1 111 ? -9.340 -9.160 0.682 1.00 84.38 111 ILE A N 1
ATOM 864 C CA . ILE A 1 111 ? -8.308 -10.138 0.345 1.00 84.38 111 ILE A CA 1
ATOM 865 C C . ILE A 1 111 ? -8.707 -11.495 0.909 1.00 84.38 111 ILE A C 1
ATOM 867 O O . ILE A 1 111 ? -8.921 -11.638 2.114 1.00 84.38 111 ILE A O 1
ATOM 871 N N . THR A 1 112 ? -8.747 -12.502 0.040 1.00 81.50 112 THR A N 1
ATOM 872 C CA . THR A 1 112 ? -9.087 -13.882 0.412 1.00 81.50 112 THR A CA 1
ATOM 873 C C . THR A 1 112 ? -7.877 -14.803 0.423 1.00 81.50 112 THR A C 1
ATOM 875 O O . THR A 1 112 ? -7.914 -15.842 1.074 1.00 81.50 112 THR A O 1
ATOM 878 N N . ASP A 1 113 ? -6.822 -14.451 -0.311 1.00 82.38 113 ASP A N 1
ATOM 879 C CA . ASP A 1 113 ? -5.651 -15.303 -0.485 1.00 82.38 113 ASP A CA 1
ATOM 880 C C . ASP A 1 113 ? -4.380 -14.462 -0.675 1.00 82.38 113 ASP A C 1
ATOM 882 O O . ASP A 1 113 ? -4.428 -13.301 -1.087 1.00 82.38 113 ASP A O 1
ATOM 886 N N . ILE A 1 114 ? -3.231 -15.041 -0.343 1.00 82.88 114 ILE A N 1
ATOM 887 C CA . ILE A 1 114 ? -1.930 -14.372 -0.341 1.00 82.88 114 ILE A CA 1
ATOM 888 C C . ILE A 1 114 ? -1.029 -15.092 -1.344 1.00 82.88 114 ILE A C 1
ATOM 890 O O . ILE A 1 114 ? -0.790 -16.294 -1.232 1.00 82.88 114 ILE A O 1
ATOM 894 N N . SER A 1 115 ? -0.502 -14.353 -2.322 1.00 77.88 115 SER A N 1
ATOM 895 C CA . SER A 1 115 ? 0.435 -14.888 -3.312 1.00 77.88 115 SER A CA 1
ATOM 896 C C . SER A 1 115 ? 1.711 -15.375 -2.643 1.00 77.88 115 SER A C 1
ATOM 898 O O . SER A 1 115 ? 2.393 -14.600 -1.983 1.00 77.88 115 SER A O 1
ATOM 900 N N . ARG A 1 116 ? 2.067 -16.646 -2.830 1.00 69.31 116 ARG A N 1
ATOM 901 C CA . ARG A 1 116 ? 3.333 -17.200 -2.340 1.00 69.31 116 ARG A CA 1
ATOM 902 C C . ARG A 1 116 ? 4.407 -17.035 -3.408 1.00 69.31 116 ARG A C 1
ATOM 904 O O . ARG A 1 116 ? 4.566 -17.892 -4.270 1.00 69.31 116 ARG A O 1
ATOM 911 N N . GLU A 1 117 ? 5.142 -15.933 -3.346 1.00 65.00 117 GLU A N 1
ATOM 912 C CA . GLU A 1 117 ? 6.379 -15.765 -4.113 1.00 65.00 117 GLU A CA 1
ATOM 913 C C . GLU A 1 117 ? 7.425 -16.746 -3.537 1.00 65.00 117 GLU A C 1
ATOM 915 O O . GLU A 1 117 ? 7.867 -16.592 -2.404 1.00 65.00 117 GLU A O 1
ATOM 920 N N . ASN A 1 118 ? 7.746 -17.826 -4.266 1.00 55.56 118 ASN A N 1
ATOM 921 C CA . ASN A 1 118 ? 8.709 -18.872 -3.863 1.00 55.56 118 ASN A CA 1
ATOM 922 C C . ASN A 1 118 ? 8.513 -19.464 -2.449 1.00 55.56 118 ASN A C 1
ATOM 924 O O . ASN A 1 118 ? 9.461 -19.581 -1.665 1.00 55.56 118 ASN A O 1
ATOM 928 N N . ASP A 1 119 ? 7.278 -19.845 -2.107 1.00 55.78 119 ASP A N 1
ATOM 929 C CA . ASP A 1 119 ? 6.918 -20.475 -0.819 1.00 55.78 119 ASP A CA 1
ATOM 930 C C . ASP A 1 119 ? 7.166 -19.615 0.442 1.00 55.78 119 ASP A C 1
ATOM 932 O O . ASP A 1 119 ? 6.811 -20.023 1.549 1.00 55.78 119 ASP A O 1
ATOM 936 N N . HIS A 1 120 ? 7.702 -18.398 0.295 1.00 58.16 120 HIS A N 1
ATOM 937 C CA . HIS A 1 120 ? 8.021 -17.490 1.393 1.00 58.16 120 HIS A CA 1
ATOM 938 C C . HIS A 1 120 ? 7.404 -16.122 1.138 1.00 58.16 120 HIS A C 1
ATOM 940 O O . HIS A 1 120 ? 7.979 -15.257 0.486 1.00 58.16 120 HIS A O 1
ATOM 946 N N . TYR A 1 121 ? 6.233 -15.896 1.720 1.00 66.38 121 TYR A N 1
ATOM 947 C CA . TYR A 1 121 ? 5.690 -14.551 1.798 1.00 66.38 121 TYR A CA 1
ATOM 948 C C . TYR A 1 121 ? 6.362 -13.795 2.952 1.00 66.38 121 TYR A C 1
ATOM 950 O O . TYR A 1 121 ? 6.256 -14.209 4.112 1.00 66.38 121 TYR A O 1
ATOM 958 N N . ASP A 1 122 ? 7.037 -12.677 2.667 1.00 73.38 122 ASP A N 1
ATOM 959 C CA . ASP A 1 122 ? 7.588 -11.838 3.733 1.00 73.38 122 ASP A CA 1
ATOM 960 C C . ASP A 1 122 ? 6.442 -11.139 4.475 1.00 73.38 122 ASP A C 1
ATOM 962 O O . ASP A 1 122 ? 5.807 -10.204 3.977 1.00 73.38 122 ASP A O 1
ATOM 966 N N . ALA A 1 123 ? 6.198 -11.592 5.707 1.00 78.25 123 ALA A N 1
ATOM 967 C CA . ALA A 1 123 ? 5.179 -11.060 6.603 1.00 78.25 123 ALA A CA 1
ATOM 968 C C . ALA A 1 123 ? 5.263 -9.531 6.759 1.00 78.25 123 ALA A C 1
ATOM 970 O O . ALA A 1 123 ? 4.256 -8.888 7.050 1.00 78.25 123 ALA A O 1
ATOM 971 N N . LYS A 1 124 ? 6.432 -8.916 6.532 1.00 83.12 124 LYS A N 1
ATOM 972 C CA . LYS A 1 124 ? 6.567 -7.455 6.534 1.00 83.12 124 LYS A CA 1
ATOM 973 C C . LYS A 1 124 ? 5.678 -6.784 5.490 1.00 83.12 124 LYS A C 1
ATOM 975 O O . LYS A 1 124 ? 5.014 -5.814 5.846 1.00 83.12 124 LYS A O 1
ATOM 980 N N . HIS A 1 125 ? 5.617 -7.288 4.256 1.00 84.94 125 HIS A N 1
ATOM 981 C CA . HIS A 1 125 ? 4.801 -6.685 3.194 1.00 84.94 125 HIS A CA 1
ATOM 982 C C . HIS A 1 125 ? 3.307 -6.785 3.508 1.00 84.94 125 HIS A C 1
ATOM 984 O O . HIS A 1 125 ? 2.574 -5.827 3.275 1.00 84.94 125 HIS A O 1
ATOM 990 N N . PHE A 1 126 ? 2.879 -7.875 4.155 1.00 85.81 126 PHE A N 1
ATOM 991 C CA . PHE A 1 126 ? 1.508 -8.012 4.657 1.00 85.81 126 PHE A CA 1
ATOM 992 C C . PHE A 1 126 ? 1.199 -6.913 5.674 1.00 85.81 126 PHE A C 1
ATOM 994 O O . PHE A 1 126 ? 0.239 -6.158 5.523 1.00 85.81 126 PHE A O 1
ATOM 1001 N N . LEU A 1 127 ? 2.045 -6.778 6.702 1.00 86.75 127 LEU A N 1
ATOM 1002 C CA . LEU A 1 127 ? 1.857 -5.764 7.739 1.00 86.75 127 LEU A CA 1
ATOM 1003 C C . LEU A 1 127 ? 1.884 -4.342 7.157 1.00 86.75 127 LEU A C 1
ATOM 1005 O O . LEU A 1 127 ? 1.083 -3.501 7.566 1.00 86.75 127 LEU A O 1
ATOM 1009 N N . LEU A 1 128 ? 2.791 -4.069 6.215 1.00 89.19 128 LEU A N 1
ATOM 1010 C CA . LEU A 1 128 ? 2.905 -2.773 5.547 1.00 89.19 128 LEU A CA 1
ATOM 1011 C C . LEU A 1 128 ? 1.670 -2.458 4.706 1.00 89.19 128 LEU A C 1
ATOM 1013 O O . LEU A 1 128 ? 1.174 -1.338 4.785 1.00 89.19 128 LEU A O 1
ATOM 1017 N N . TYR A 1 129 ? 1.133 -3.434 3.973 1.00 90.62 129 TYR A N 1
ATOM 1018 C CA . TYR A 1 129 ? -0.090 -3.261 3.197 1.00 90.62 129 TYR A CA 1
ATOM 1019 C C . TYR A 1 129 ? -1.262 -2.822 4.081 1.00 90.62 129 TYR A C 1
ATOM 1021 O O . TYR A 1 129 ? -1.868 -1.782 3.824 1.00 90.62 129 TYR A O 1
ATOM 1029 N N . PHE A 1 130 ? -1.541 -3.546 5.171 1.00 90.69 130 PHE A N 1
ATOM 1030 C CA . PHE A 1 130 ? -2.646 -3.183 6.065 1.00 90.69 130 PHE A CA 1
ATOM 1031 C C . PHE A 1 130 ? -2.402 -1.858 6.795 1.00 90.69 130 PHE A C 1
ATOM 1033 O O . PHE A 1 130 ? -3.326 -1.064 6.976 1.00 90.69 130 PHE A O 1
ATOM 1040 N N . TYR A 1 131 ? -1.154 -1.576 7.175 1.00 91.56 131 TYR A N 1
ATOM 1041 C CA . TYR A 1 131 ? -0.790 -0.310 7.804 1.00 91.56 131 TYR A CA 1
ATOM 1042 C C . TYR A 1 131 ? -0.982 0.887 6.866 1.00 91.56 131 TYR A C 1
ATOM 1044 O O . TYR A 1 131 ? -1.608 1.880 7.251 1.00 91.56 131 TYR A O 1
ATOM 1052 N N . TYR A 1 132 ? -0.477 0.796 5.634 1.00 92.50 132 TYR A N 1
ATOM 1053 C CA . TYR A 1 132 ? -0.637 1.843 4.633 1.00 92.50 132 TYR A CA 1
ATOM 1054 C C . TYR A 1 132 ? -2.093 1.972 4.193 1.00 92.50 132 TYR A C 1
ATOM 1056 O O . TYR A 1 132 ? -2.592 3.092 4.148 1.00 92.50 132 TYR A O 1
ATOM 1064 N N . GLY A 1 133 ? -2.813 0.866 3.989 1.00 91.50 133 GLY A N 1
ATOM 1065 C CA . GLY A 1 133 ? -4.252 0.869 3.717 1.00 91.50 133 GLY A CA 1
ATOM 1066 C C . GLY A 1 133 ? -5.054 1.592 4.802 1.00 91.50 133 GLY A C 1
ATOM 1067 O O . GLY A 1 133 ? -5.847 2.486 4.503 1.00 91.50 133 GLY A O 1
ATOM 1068 N N . GLY A 1 134 ? -4.765 1.316 6.078 1.00 91.75 134 GLY A N 1
ATOM 1069 C CA . GLY A 1 134 ? -5.365 2.035 7.205 1.00 91.75 134 GLY A CA 1
ATOM 1070 C C . GLY A 1 134 ? -5.068 3.539 7.179 1.00 91.75 134 GLY A C 1
ATOM 1071 O O . GLY A 1 134 ? -5.958 4.356 7.431 1.00 91.75 134 GLY A O 1
ATOM 1072 N N . MET A 1 135 ? -3.844 3.941 6.816 1.00 91.44 135 MET A N 1
ATOM 1073 C CA . MET A 1 135 ? -3.485 5.357 6.649 1.00 91.44 135 MET A CA 1
ATOM 1074 C C . MET A 1 135 ? -4.220 6.019 5.479 1.00 91.44 135 MET A C 1
ATOM 1076 O O . MET A 1 135 ? -4.684 7.151 5.626 1.00 91.44 135 MET A O 1
ATOM 1080 N N . VAL A 1 136 ? -4.359 5.320 4.349 1.00 92.31 136 VAL A N 1
ATOM 1081 C CA . VAL A 1 136 ? -5.111 5.789 3.178 1.00 92.31 136 VAL A CA 1
ATOM 1082 C C . VAL A 1 136 ? -6.572 6.046 3.558 1.00 92.31 136 VAL A C 1
ATOM 1084 O O . VAL A 1 136 ? -7.075 7.147 3.334 1.00 92.31 136 VAL A O 1
ATOM 1087 N N . TYR A 1 137 ? -7.237 5.091 4.213 1.00 93.06 137 TYR A N 1
ATOM 1088 C CA . TYR A 1 137 ? -8.626 5.262 4.655 1.00 93.06 137 TYR A CA 1
ATOM 1089 C C . TYR A 1 137 ? -8.789 6.348 5.720 1.00 93.06 137 TYR A C 1
ATOM 1091 O O . TYR A 1 137 ? -9.751 7.117 5.670 1.00 93.06 137 TYR A O 1
ATOM 1099 N N . THR A 1 138 ? -7.823 6.478 6.635 1.00 91.56 138 THR A N 1
ATOM 1100 C CA . THR A 1 138 ? -7.820 7.565 7.627 1.00 91.56 138 THR A CA 1
ATOM 1101 C C . THR A 1 138 ? -7.742 8.931 6.941 1.00 91.56 138 THR A C 1
ATOM 1103 O O . THR A 1 138 ? -8.466 9.852 7.317 1.00 91.56 138 THR A O 1
ATOM 1106 N N . ALA A 1 139 ? -6.906 9.066 5.907 1.00 90.50 139 ALA A N 1
ATOM 1107 C CA . ALA A 1 139 ? -6.786 10.298 5.128 1.00 90.50 139 ALA A CA 1
ATOM 1108 C C . ALA A 1 139 ? -8.056 10.612 4.315 1.00 90.50 139 ALA A C 1
ATOM 1110 O O . ALA A 1 139 ? -8.404 11.778 4.139 1.00 90.50 139 ALA A O 1
ATOM 1111 N N . LEU A 1 140 ? -8.785 9.581 3.879 1.00 90.00 140 LEU A N 1
ATOM 1112 C CA . LEU A 1 140 ? -10.082 9.702 3.205 1.00 90.00 140 LEU A CA 1
ATOM 1113 C C . LEU A 1 140 ? -11.269 9.871 4.169 1.00 90.00 140 LEU A C 1
ATOM 1115 O O . LEU A 1 140 ? -12.409 9.942 3.716 1.00 90.00 140 LEU A O 1
ATOM 1119 N N . LYS A 1 141 ? -11.015 9.961 5.483 1.00 90.56 141 LYS A N 1
ATOM 1120 C CA . LYS A 1 141 ? -12.024 10.063 6.554 1.00 90.56 141 LYS A CA 1
ATOM 1121 C C . LYS A 1 141 ? -12.991 8.874 6.635 1.00 90.56 141 LYS A C 1
ATOM 1123 O O . LYS A 1 141 ? -14.030 8.977 7.281 1.00 90.56 141 LYS A O 1
ATOM 1128 N N . ASN A 1 142 ? -12.651 7.736 6.031 1.00 91.50 142 ASN A N 1
ATOM 1129 C CA . ASN A 1 142 ? -13.400 6.498 6.213 1.00 91.50 142 ASN A CA 1
ATOM 1130 C C . ASN A 1 142 ? -12.830 5.741 7.421 1.00 91.50 142 ASN A C 1
ATOM 1132 O O . ASN A 1 142 ? -11.986 4.852 7.294 1.00 91.50 142 ASN A O 1
ATOM 1136 N N . TYR A 1 143 ? -13.248 6.162 8.614 1.00 89.75 143 TYR A N 1
ATOM 1137 C CA . TYR A 1 143 ? -12.701 5.653 9.872 1.00 89.75 143 TYR A CA 1
ATOM 1138 C C . TYR A 1 143 ? -13.112 4.206 10.173 1.00 89.75 143 TYR A C 1
ATOM 1140 O O . TYR A 1 143 ? -12.348 3.499 10.822 1.00 89.75 143 TYR A O 1
ATOM 1148 N N . GLU A 1 144 ? -14.265 3.748 9.678 1.00 89.62 144 GLU A N 1
ATOM 1149 C CA . GLU A 1 144 ? -14.742 2.370 9.870 1.00 89.62 144 GLU A CA 1
ATOM 1150 C C . GLU A 1 144 ? -13.815 1.362 9.183 1.00 89.62 144 GLU A C 1
ATOM 1152 O O . GLU A 1 144 ? -13.252 0.482 9.838 1.00 89.62 144 GLU A O 1
ATOM 1157 N N . ARG A 1 145 ? -13.568 1.551 7.878 1.00 89.75 145 ARG A N 1
ATOM 1158 C CA . ARG A 1 145 ? -12.603 0.740 7.119 1.00 89.75 145 ARG A CA 1
ATOM 1159 C C . ARG A 1 145 ? -11.192 0.889 7.688 1.00 89.75 145 ARG A C 1
ATOM 1161 O O . ARG A 1 145 ? -10.503 -0.109 7.865 1.00 89.75 145 ARG A O 1
ATOM 1168 N N . ALA A 1 146 ? -10.763 2.105 8.037 1.00 90.81 146 ALA A N 1
ATOM 1169 C CA . ALA A 1 146 ? -9.435 2.316 8.620 1.00 90.81 146 ALA A CA 1
ATOM 1170 C C . ALA A 1 146 ? -9.223 1.509 9.912 1.00 90.81 146 ALA A C 1
ATOM 1172 O O . ALA A 1 146 ? -8.153 0.934 10.112 1.00 90.81 146 ALA A O 1
ATOM 1173 N N . LEU A 1 147 ? -10.240 1.450 10.777 1.00 89.19 147 LEU A N 1
ATOM 1174 C CA . LEU A 1 147 ? -10.182 0.708 12.031 1.00 89.19 147 LEU A CA 1
ATOM 1175 C C . LEU A 1 147 ? -10.039 -0.794 11.783 1.00 89.19 147 LEU A C 1
ATOM 1177 O O . LEU A 1 147 ? -9.155 -1.403 12.382 1.00 89.19 147 LEU A O 1
ATOM 1181 N N . TYR A 1 148 ? -10.819 -1.353 10.852 1.00 89.69 148 TYR A N 1
ATOM 1182 C CA . TYR A 1 148 ? -10.692 -2.752 10.433 1.00 89.69 148 TYR A CA 1
ATOM 1183 C C . TYR A 1 148 ? -9.281 -3.071 9.917 1.00 89.69 148 TYR A C 1
ATOM 1185 O O . TYR A 1 148 ? -8.649 -4.023 10.369 1.00 89.69 148 TYR A O 1
ATOM 1193 N N . PHE A 1 149 ? -8.727 -2.231 9.039 1.00 89.81 149 PHE A N 1
ATOM 1194 C CA . PHE A 1 149 ? -7.375 -2.431 8.505 1.00 89.81 149 PHE A CA 1
ATOM 1195 C C . PH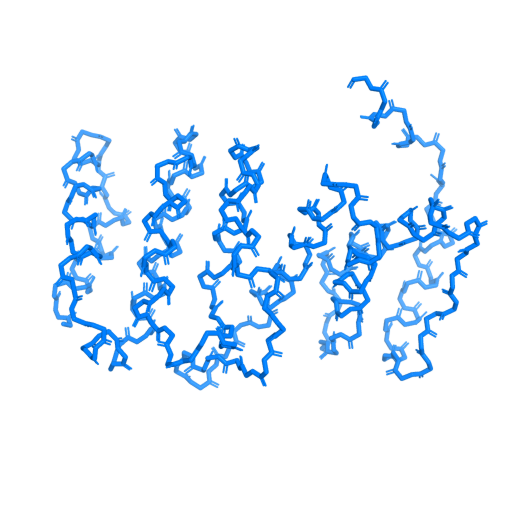E A 1 149 ? -6.299 -2.406 9.601 1.00 89.81 149 PHE A C 1
ATOM 1197 O O . PHE A 1 149 ? -5.396 -3.246 9.613 1.00 89.81 149 PHE A O 1
ATOM 1204 N N . PHE A 1 150 ? -6.397 -1.477 10.558 1.00 88.75 150 PHE A N 1
ATOM 1205 C CA . PHE A 1 150 ? -5.477 -1.456 11.694 1.00 88.75 150 PHE A CA 1
ATOM 1206 C C . PHE A 1 150 ? -5.672 -2.655 12.630 1.00 88.75 150 PHE A C 1
ATOM 1208 O O . PHE A 1 150 ? -4.686 -3.176 13.147 1.00 88.75 150 PHE A O 1
ATOM 1215 N N . GLU A 1 151 ? -6.904 -3.121 12.831 1.00 85.88 151 GLU A N 1
ATOM 1216 C CA . GLU A 1 151 ? -7.202 -4.318 13.618 1.00 85.88 151 GLU A CA 1
ATOM 1217 C C . GLU A 1 151 ? -6.572 -5.573 13.002 1.00 85.88 151 GLU A C 1
ATOM 1219 O O . GLU A 1 151 ? -5.908 -6.339 13.707 1.00 85.88 151 GLU A O 1
ATOM 1224 N N . VAL A 1 152 ? -6.679 -5.747 11.681 1.00 86.75 152 VAL A N 1
ATOM 1225 C CA . VAL A 1 152 ? -6.009 -6.838 10.952 1.00 86.75 152 VAL A CA 1
ATOM 1226 C C . VAL A 1 152 ? -4.489 -6.762 11.141 1.00 86.75 152 VAL A C 1
ATOM 1228 O O . VAL A 1 152 ? -3.850 -7.754 11.499 1.00 86.75 152 VAL A O 1
ATOM 1231 N N . ALA A 1 153 ? -3.895 -5.570 11.027 1.00 85.69 153 ALA A N 1
ATOM 1232 C CA . ALA A 1 153 ? -2.456 -5.388 11.235 1.00 85.69 153 ALA A CA 1
ATOM 1233 C C . ALA A 1 153 ? -1.982 -5.759 12.659 1.00 85.69 153 ALA A C 1
ATOM 1235 O O . ALA A 1 153 ? -0.853 -6.214 12.827 1.00 85.69 153 ALA A O 1
ATOM 1236 N N . ILE A 1 154 ? -2.821 -5.568 13.685 1.00 80.94 154 ILE A N 1
ATOM 1237 C CA . ILE A 1 154 ? -2.504 -5.893 15.091 1.00 80.94 154 ILE A CA 1
ATOM 1238 C C . ILE A 1 154 ? -2.757 -7.375 15.405 1.00 80.94 154 ILE A C 1
ATOM 1240 O O . ILE A 1 154 ? -2.077 -7.964 16.248 1.00 80.94 154 ILE A O 1
ATOM 1244 N N . THR A 1 155 ? -3.763 -7.973 14.768 1.00 79.44 155 THR A N 1
ATOM 1245 C CA . THR A 1 155 ? -4.155 -9.375 14.982 1.00 79.44 155 THR A CA 1
ATOM 1246 C C . THR A 1 155 ? -3.235 -10.354 14.263 1.00 79.44 155 THR A C 1
ATOM 1248 O O . THR A 1 155 ? -3.095 -11.485 14.728 1.00 79.44 155 THR A O 1
ATOM 1251 N N . THR A 1 156 ? -2.562 -9.915 13.196 1.00 76.00 156 THR A N 1
ATOM 1252 C CA . THR A 1 156 ? -1.583 -10.718 12.452 1.00 76.00 156 THR A CA 1
ATOM 1253 C C . THR A 1 156 ? -0.461 -11.180 13.381 1.00 76.00 156 THR A C 1
ATOM 1255 O O . THR A 1 156 ? 0.387 -10.403 13.824 1.00 76.00 156 THR A O 1
ATOM 1258 N N . THR A 1 157 ? -0.471 -12.465 13.721 1.00 57.16 157 THR A N 1
ATOM 1259 C CA . THR A 1 157 ? 0.440 -13.066 14.691 1.00 57.16 157 THR A CA 1
ATOM 1260 C C . THR A 1 157 ? 1.828 -13.255 14.084 1.00 57.16 157 THR A C 1
ATOM 1262 O O . THR A 1 157 ? 2.101 -14.236 13.403 1.00 57.16 157 THR A O 1
ATOM 1265 N N . SER A 1 158 ? 2.744 -12.327 14.364 1.00 60.56 158 SER A N 1
ATOM 1266 C CA . SER A 1 158 ? 4.175 -12.539 14.121 1.00 60.56 158 SER A CA 1
ATOM 1267 C C . SER A 1 158 ? 4.898 -12.868 15.426 1.00 60.56 158 SER A C 1
ATOM 1269 O O . SER A 1 158 ? 4.602 -12.291 16.475 1.00 60.56 158 SER A O 1
ATOM 1271 N N . MET A 1 159 ? 5.865 -13.790 15.365 1.00 55.81 159 MET A N 1
ATOM 1272 C CA . MET A 1 159 ? 6.699 -14.193 16.510 1.00 55.81 159 MET A CA 1
ATOM 1273 C C . MET A 1 159 ? 7.499 -13.020 17.096 1.00 55.81 159 MET A C 1
ATOM 1275 O O . MET A 1 159 ? 7.873 -13.046 18.268 1.00 55.81 159 MET A O 1
ATOM 1279 N N . ALA A 1 160 ? 7.716 -11.967 16.303 1.00 60.03 160 ALA A N 1
ATOM 1280 C CA . ALA A 1 160 ? 8.364 -10.738 16.724 1.00 60.03 160 ALA A CA 1
ATOM 1281 C C . ALA A 1 160 ? 7.443 -9.529 16.512 1.00 60.03 160 ALA A C 1
ATOM 1283 O O . ALA A 1 160 ? 6.860 -9.336 15.443 1.00 60.03 160 ALA A O 1
ATOM 1284 N N . VAL A 1 161 ? 7.352 -8.67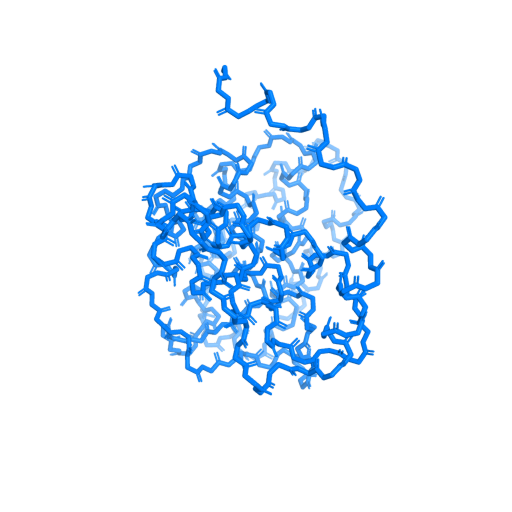2 17.532 1.00 64.56 161 VAL A N 1
ATOM 1285 C CA . VAL A 1 161 ? 6.624 -7.402 17.442 1.00 64.56 161 VAL A CA 1
ATOM 1286 C C . VAL A 1 161 ? 7.418 -6.432 16.569 1.00 64.56 161 VAL A C 1
ATOM 1288 O O . VAL A 1 161 ? 8.484 -5.960 16.963 1.00 64.56 161 VAL A O 1
ATOM 1291 N N . SER A 1 162 ? 6.885 -6.114 15.391 1.00 77.50 162 SER A N 1
ATOM 1292 C CA . SER A 1 162 ? 7.488 -5.147 14.475 1.00 77.50 162 SER A CA 1
ATOM 1293 C C . SER A 1 162 ? 7.193 -3.699 14.891 1.00 77.50 162 SER A C 1
ATOM 1295 O O . SER A 1 162 ? 6.189 -3.396 15.544 1.00 77.50 162 SER A O 1
ATOM 1297 N N . HIS A 1 163 ? 8.058 -2.766 14.480 1.00 80.25 163 HIS A N 1
ATOM 1298 C CA . HIS A 1 163 ? 7.824 -1.331 14.681 1.00 80.25 163 HIS A CA 1
ATOM 1299 C C . HIS A 1 163 ? 6.534 -0.846 13.999 1.00 80.25 163 HIS A C 1
ATOM 1301 O O . HIS A 1 163 ? 5.810 -0.036 14.577 1.00 80.25 163 HIS A O 1
ATOM 1307 N N . VAL A 1 164 ? 6.214 -1.402 12.826 1.00 84.25 164 VAL A N 1
ATOM 1308 C CA . VAL A 1 164 ? 4.993 -1.104 12.061 1.00 84.25 164 VAL A CA 1
ATOM 1309 C C . VAL A 1 164 ? 3.747 -1.429 12.882 1.00 84.25 164 VAL A C 1
ATOM 1311 O O . VAL A 1 164 ? 2.858 -0.592 13.009 1.00 84.25 164 VAL A O 1
ATOM 1314 N N . MET A 1 165 ? 3.715 -2.594 13.537 1.00 82.81 165 MET A N 1
ATOM 1315 C CA . MET A 1 165 ? 2.578 -3.007 14.365 1.00 82.81 165 MET A CA 1
ATOM 1316 C C . MET A 1 165 ? 2.360 -2.066 15.560 1.00 82.81 165 MET A C 1
ATOM 1318 O O . MET A 1 165 ? 1.228 -1.730 15.908 1.00 82.81 165 MET A O 1
ATOM 1322 N N . MET A 1 166 ? 3.442 -1.567 16.164 1.00 81.81 166 MET A N 1
ATOM 1323 C CA . MET A 1 166 ? 3.355 -0.593 17.258 1.00 81.81 166 MET A CA 1
ATOM 1324 C C . MET A 1 166 ? 2.816 0.767 16.796 1.00 81.81 166 MET A C 1
ATOM 1326 O O . MET A 1 166 ? 2.088 1.427 17.541 1.00 81.81 166 MET A O 1
ATOM 1330 N N . GLU A 1 167 ? 3.184 1.217 15.598 1.00 85.69 167 GLU A N 1
ATOM 1331 C CA . GLU A 1 167 ? 2.653 2.453 15.021 1.00 85.69 167 GLU A CA 1
ATOM 1332 C C . GLU A 1 167 ? 1.195 2.310 14.588 1.00 85.69 167 GLU A C 1
ATOM 1334 O O . GLU A 1 167 ? 0.400 3.216 14.855 1.00 85.69 167 GLU A O 1
ATOM 1339 N N . ALA A 1 168 ? 0.842 1.171 13.987 1.00 87.62 168 ALA A N 1
ATOM 1340 C CA . ALA A 1 168 ? -0.528 0.807 13.645 1.00 87.62 168 ALA A CA 1
ATOM 1341 C C . ALA A 1 168 ? -1.419 0.847 14.889 1.00 87.62 168 ALA A C 1
ATOM 1343 O O . ALA A 1 168 ? -2.460 1.492 14.879 1.00 87.62 168 ALA A O 1
ATOM 1344 N N . TYR A 1 169 ? -0.959 0.278 16.006 1.00 84.81 169 TYR A N 1
ATOM 1345 C CA . TYR A 1 169 ? -1.709 0.280 17.258 1.00 84.81 169 TYR A CA 1
ATOM 1346 C C . TYR A 1 169 ? -1.956 1.684 17.835 1.00 84.81 169 TYR A C 1
ATOM 1348 O O . TYR A 1 169 ? -3.049 1.991 18.314 1.00 84.81 169 TYR A O 1
ATOM 1356 N N . LYS A 1 170 ? -0.962 2.580 17.776 1.00 86.00 170 LYS A N 1
ATOM 1357 C CA . LYS A 1 170 ? -1.164 3.976 18.201 1.00 86.00 170 LYS A CA 1
ATOM 1358 C C . LYS A 1 170 ? -2.230 4.661 17.346 1.00 86.00 170 LYS A C 1
ATOM 1360 O O . LYS A 1 170 ? -3.069 5.374 17.889 1.00 86.00 170 LYS A O 1
ATOM 1365 N N . LYS A 1 171 ? -2.203 4.437 16.027 1.00 88.38 171 LYS A N 1
ATOM 1366 C CA . LYS A 1 171 ? -3.201 4.982 15.095 1.00 88.38 171 LYS A CA 1
ATOM 1367 C C . LYS A 1 171 ? -4.577 4.348 15.297 1.00 88.38 171 LYS A C 1
ATOM 1369 O O . LYS A 1 171 ? -5.557 5.078 15.281 1.00 88.38 171 LYS A O 1
ATOM 1374 N N . TYR A 1 172 ? -4.644 3.054 15.599 1.00 88.12 172 TYR A N 1
ATOM 1375 C CA . TYR A 1 172 ? -5.878 2.355 15.951 1.00 88.12 172 TYR A CA 1
ATOM 1376 C C . TYR A 1 172 ? -6.586 3.014 17.136 1.00 88.12 172 TYR A C 1
ATOM 1378 O O . TYR A 1 172 ? -7.762 3.344 17.031 1.00 88.12 172 TYR A O 1
ATOM 1386 N N . ILE A 1 173 ? -5.866 3.288 18.234 1.00 86.69 173 ILE A N 1
ATOM 1387 C CA . ILE A 1 173 ? -6.442 3.997 19.390 1.00 86.69 173 ILE A CA 1
ATOM 1388 C C . ILE A 1 173 ? -6.987 5.364 18.969 1.00 86.69 173 ILE A C 1
ATOM 1390 O O . ILE A 1 173 ? -8.093 5.723 19.360 1.00 86.69 173 ILE A O 1
ATOM 1394 N N . LEU A 1 174 ? -6.224 6.128 18.182 1.00 87.62 174 LEU A N 1
ATOM 1395 C CA . LEU A 1 174 ? -6.643 7.458 17.738 1.00 87.62 174 LEU A CA 1
ATOM 1396 C C . LEU A 1 174 ? -7.905 7.396 16.871 1.00 87.62 174 LEU A C 1
ATOM 1398 O O . LEU A 1 174 ? -8.856 8.121 17.140 1.00 87.62 174 LEU A O 1
ATOM 1402 N N . VAL A 1 175 ? -7.937 6.512 15.873 1.00 88.75 175 VAL A N 1
ATOM 1403 C CA . VAL A 1 175 ? -9.096 6.334 14.986 1.00 88.75 175 VAL A CA 1
ATOM 1404 C C . VAL A 1 175 ? -10.312 5.840 15.766 1.00 88.75 175 VAL A C 1
ATOM 1406 O O . VAL A 1 175 ? -11.410 6.356 15.579 1.00 88.75 175 VAL A O 1
ATOM 1409 N N . ALA A 1 176 ? -10.123 4.914 16.704 1.00 85.56 176 ALA A N 1
ATOM 1410 C CA . ALA A 1 176 ? -11.197 4.431 17.558 1.00 85.56 176 ALA A CA 1
ATOM 1411 C C . ALA A 1 176 ? -11.769 5.513 18.487 1.00 85.56 176 ALA A C 1
ATOM 1413 O O . ALA A 1 176 ? -12.983 5.588 18.672 1.00 85.56 176 ALA A O 1
ATOM 1414 N N . LEU A 1 177 ? -10.913 6.376 19.046 1.00 84.62 177 LEU A N 1
ATOM 1415 C CA . LEU A 1 177 ? -11.351 7.527 19.836 1.00 84.62 177 LEU A CA 1
ATOM 1416 C C . LEU A 1 177 ? -12.123 8.540 18.985 1.00 84.62 177 LEU A C 1
ATOM 1418 O O . LEU A 1 177 ? -13.087 9.114 19.480 1.00 84.62 177 LEU A O 1
ATOM 1422 N N . ILE A 1 178 ? -11.730 8.738 17.724 1.00 88.62 178 ILE A N 1
ATOM 1423 C CA . ILE A 1 178 ? -12.445 9.619 16.790 1.00 88.62 178 ILE A CA 1
ATOM 1424 C C . ILE A 1 178 ? -13.831 9.053 16.456 1.00 88.62 178 ILE A C 1
ATOM 1426 O O . ILE A 1 178 ? -14.799 9.807 16.450 1.00 88.62 178 ILE A O 1
ATOM 1430 N N . LEU A 1 179 ? -13.933 7.747 16.191 1.00 85.94 179 LEU A N 1
ATOM 1431 C CA . LEU A 1 179 ? -15.179 7.122 15.741 1.00 85.94 179 LEU A CA 1
ATOM 1432 C C . LEU A 1 179 ? -16.174 6.882 16.887 1.00 85.94 179 LEU A C 1
ATOM 1434 O O . LEU A 1 179 ? -17.342 7.241 16.779 1.00 85.94 179 LEU A O 1
ATOM 1438 N N . TYR A 1 180 ? -15.719 6.281 17.990 1.00 80.75 180 TYR A N 1
ATOM 1439 C CA . TYR A 1 180 ? -16.595 5.813 19.073 1.00 80.75 180 TYR A CA 1
ATOM 1440 C C . TYR A 1 180 ? -16.499 6.648 20.356 1.00 80.75 180 TYR A C 1
ATOM 1442 O O . TYR A 1 180 ? -17.264 6.425 21.296 1.00 80.75 180 TYR A O 1
ATOM 1450 N N . GLY A 1 181 ? -15.520 7.553 20.467 1.00 77.69 181 GLY A N 1
ATOM 1451 C CA . GLY A 1 181 ? -15.233 8.278 21.713 1.00 77.69 181 GLY A CA 1
ATOM 1452 C C . GLY A 1 181 ? -14.688 7.395 22.846 1.00 77.69 181 GLY A C 1
ATOM 1453 O O . GLY A 1 181 ? -14.458 7.875 23.955 1.00 77.69 181 GLY A O 1
ATOM 1454 N N . LYS A 1 182 ? -14.480 6.098 22.592 1.00 75.88 182 LYS A N 1
ATOM 1455 C CA . LYS A 1 182 ? -13.957 5.096 23.529 1.00 75.88 182 LYS A CA 1
ATOM 1456 C C . LYS A 1 182 ? -13.062 4.124 22.769 1.00 75.88 182 LYS A C 1
ATOM 1458 O O . LYS A 1 182 ? -13.291 3.862 21.595 1.00 75.88 182 LYS A O 1
ATOM 1463 N N . VAL A 1 183 ? -12.054 3.573 23.442 1.00 72.81 183 VAL A N 1
ATOM 1464 C CA . VAL A 1 183 ? -11.184 2.551 22.844 1.00 72.81 183 VAL A CA 1
ATOM 1465 C C . VAL A 1 183 ? -11.892 1.193 22.946 1.00 72.81 183 VAL A C 1
ATOM 1467 O O . VAL A 1 183 ? -12.071 0.711 24.068 1.00 72.81 183 VAL A O 1
ATOM 1470 N N . PRO A 1 184 ? -12.314 0.570 21.828 1.00 68.38 184 PRO A N 1
ATOM 1471 C CA . PRO A 1 184 ? -12.888 -0.764 21.846 1.00 68.38 184 PRO A CA 1
ATOM 1472 C C . PRO A 1 184 ? -11.829 -1.752 22.335 1.00 68.38 184 PRO A C 1
ATOM 1474 O O . PRO A 1 184 ? -10.650 -1.667 21.977 1.00 68.38 184 PRO A O 1
ATOM 1477 N N . SER A 1 185 ? -12.245 -2.678 23.197 1.00 63.00 185 SER A N 1
ATOM 1478 C CA . SER A 1 185 ? -11.366 -3.744 23.667 1.00 63.00 185 SER A CA 1
ATOM 1479 C C . SER A 1 185 ? -10.953 -4.599 22.477 1.00 63.00 185 SER A C 1
ATOM 1481 O O . SER A 1 185 ? -11.823 -5.085 21.755 1.00 63.00 185 SER A O 1
ATOM 1483 N N . LEU A 1 186 ? -9.646 -4.795 22.299 1.00 63.22 186 LEU A N 1
ATOM 1484 C CA . LEU A 1 186 ? -9.127 -5.706 21.285 1.00 63.22 186 LEU A CA 1
ATOM 1485 C C . LEU A 1 186 ? -9.794 -7.086 21.427 1.00 63.22 186 LEU A C 1
ATOM 1487 O O . LEU A 1 186 ? -10.016 -7.540 22.560 1.00 63.22 186 LEU A O 1
ATOM 1491 N N . PRO A 1 187 ? -10.078 -7.776 20.315 1.00 63.34 187 PRO A N 1
ATOM 1492 C CA . PRO A 1 187 ? -10.655 -9.106 20.367 1.00 63.34 187 PRO A CA 1
ATOM 1493 C C . PRO A 1 187 ? -9.790 -10.068 21.185 1.00 63.34 187 PRO A C 1
ATOM 1495 O O . PRO A 1 187 ? -8.557 -10.038 21.125 1.00 63.34 187 PRO A O 1
ATOM 1498 N N . LYS A 1 188 ? -10.437 -10.967 21.936 1.00 55.22 188 LYS A N 1
ATOM 1499 C CA . LYS A 1 188 ? -9.765 -11.916 22.846 1.00 55.22 188 LYS A CA 1
ATOM 1500 C C . LYS A 1 188 ? -8.816 -12.896 22.136 1.00 55.22 188 LYS A C 1
ATOM 1502 O O . LYS A 1 188 ? -7.990 -13.505 22.805 1.00 55.22 188 LYS A O 1
ATOM 1507 N N . TYR A 1 189 ? -8.925 -13.039 20.813 1.00 58.81 189 TYR A N 1
ATOM 1508 C CA . TYR A 1 189 ? -8.039 -13.865 19.985 1.00 58.81 189 TYR A CA 1
ATOM 1509 C C . TYR A 1 189 ? -6.726 -13.170 19.592 1.00 58.81 189 TYR A C 1
ATOM 1511 O O . TYR A 1 189 ? -5.870 -13.790 18.964 1.00 58.81 189 TYR A O 1
ATOM 1519 N N . THR A 1 190 ? -6.533 -11.896 19.949 1.00 58.78 190 THR A N 1
ATOM 1520 C CA . THR A 1 190 ? -5.240 -11.227 19.754 1.00 58.78 190 THR A CA 1
ATOM 1521 C C . THR A 1 190 ? -4.152 -11.937 20.558 1.00 58.78 190 THR A C 1
ATOM 1523 O O . THR A 1 190 ? -4.349 -12.310 21.717 1.00 58.78 190 THR A O 1
ATOM 1526 N N . SER A 1 191 ? -2.990 -12.167 19.939 1.00 56.41 191 SER A N 1
ATOM 1527 C CA . SER A 1 191 ? -1.918 -12.926 20.588 1.00 56.41 191 SER A CA 1
ATOM 1528 C C . SER A 1 191 ? -1.516 -12.307 21.931 1.00 56.41 191 SER A C 1
ATOM 1530 O O . SER A 1 191 ? -1.386 -11.088 22.085 1.00 56.41 191 SER A O 1
ATOM 1532 N N . GLN A 1 192 ? -1.269 -13.161 22.928 1.00 52.88 192 GLN A N 1
ATOM 1533 C CA . GLN A 1 192 ? -0.873 -12.707 24.266 1.00 52.88 192 GLN A CA 1
ATOM 1534 C C . GLN A 1 192 ? 0.419 -11.872 24.245 1.00 52.88 192 GLN A C 1
ATOM 1536 O O . GLN A 1 192 ? 0.615 -11.023 25.111 1.00 52.88 192 GLN A O 1
ATOM 1541 N N . VAL A 1 193 ? 1.280 -12.077 23.245 1.00 54.25 193 VAL A N 1
ATOM 1542 C CA . VAL A 1 193 ? 2.500 -11.296 23.001 1.00 54.25 193 VAL A CA 1
ATOM 1543 C C . VAL A 1 193 ? 2.145 -9.834 22.725 1.00 54.25 193 VAL A C 1
ATOM 1545 O O . VAL A 1 193 ? 2.622 -8.940 23.421 1.00 54.25 193 VAL A O 1
ATOM 1548 N N . VAL A 1 194 ? 1.227 -9.590 21.790 1.00 55.72 194 VAL A N 1
ATOM 1549 C CA . VAL A 1 194 ? 0.724 -8.254 21.448 1.00 55.72 194 VAL A CA 1
ATOM 1550 C C . VAL A 1 194 ? 0.085 -7.599 22.676 1.00 55.72 194 VAL A C 1
ATOM 1552 O O . VAL A 1 194 ? 0.482 -6.497 23.049 1.00 55.72 194 VAL A O 1
ATOM 1555 N N . SER A 1 195 ? -0.784 -8.304 23.412 1.00 59.06 195 SER A N 1
ATOM 1556 C CA . SER A 1 195 ? -1.393 -7.754 24.635 1.00 59.06 195 SER A CA 1
ATOM 1557 C C . SER A 1 195 ? -0.374 -7.420 25.738 1.00 59.06 195 SER A C 1
ATOM 1559 O O . SER A 1 195 ? -0.571 -6.437 26.456 1.00 59.06 195 SER A O 1
ATOM 1561 N N . ARG A 1 196 ? 0.703 -8.203 25.897 1.00 55.34 196 ARG A N 1
ATOM 1562 C CA . ARG A 1 196 ? 1.737 -7.976 26.923 1.00 55.34 196 ARG A CA 1
ATOM 1563 C C . ARG A 1 196 ? 2.673 -6.829 26.540 1.00 55.34 196 ARG A C 1
ATOM 1565 O O . ARG A 1 196 ? 2.854 -5.907 27.333 1.00 55.34 196 ARG A O 1
ATOM 1572 N N . PHE A 1 197 ? 3.219 -6.827 25.324 1.00 56.47 197 PHE A N 1
ATOM 1573 C CA . PHE A 1 197 ? 4.159 -5.792 24.874 1.00 56.47 197 PHE A CA 1
ATOM 1574 C C . PHE A 1 197 ? 3.495 -4.420 24.713 1.00 56.47 197 PHE A C 1
ATOM 1576 O O . PHE A 1 197 ? 4.080 -3.393 25.071 1.00 56.47 197 PHE A O 1
ATOM 1583 N N . ILE A 1 198 ? 2.249 -4.392 24.240 1.00 58.91 198 ILE A N 1
ATOM 1584 C CA . ILE A 1 198 ? 1.506 -3.148 24.047 1.00 58.91 198 ILE A CA 1
ATOM 1585 C C . ILE A 1 198 ? 1.103 -2.525 25.386 1.00 58.91 198 ILE A C 1
ATOM 1587 O O . ILE A 1 198 ? 1.288 -1.320 25.575 1.00 58.91 198 ILE A O 1
ATOM 1591 N N . LYS A 1 199 ? 0.625 -3.330 26.347 1.00 50.50 199 LYS A N 1
ATOM 1592 C CA . LYS A 1 199 ? 0.245 -2.839 27.682 1.00 50.50 199 LYS A CA 1
ATOM 1593 C C . LYS A 1 199 ? 1.453 -2.296 28.455 1.00 50.50 199 LYS A C 1
ATOM 1595 O O . LYS A 1 199 ? 1.347 -1.249 29.089 1.00 50.50 199 LYS A O 1
ATOM 1600 N N . VAL A 1 200 ? 2.619 -2.939 28.333 1.00 46.34 200 VAL A N 1
ATOM 1601 C CA . VAL A 1 200 ? 3.871 -2.493 28.973 1.00 46.34 200 VAL A CA 1
ATOM 1602 C C . VAL A 1 200 ? 4.387 -1.177 28.378 1.00 46.34 200 VAL A C 1
ATOM 1604 O O . VAL A 1 200 ? 4.840 -0.304 29.118 1.00 46.34 200 VAL A O 1
ATOM 1607 N N . ARG A 1 201 ? 4.301 -0.981 27.054 1.00 47.25 201 ARG A N 1
ATOM 1608 C CA . ARG A 1 201 ? 4.832 0.235 26.412 1.00 47.25 201 ARG A CA 1
ATOM 1609 C C . ARG A 1 201 ? 3.873 1.425 26.488 1.00 47.25 201 ARG A C 1
ATOM 1611 O O . ARG A 1 201 ? 4.351 2.549 26.611 1.00 47.25 201 ARG A O 1
ATOM 1618 N N . LEU A 1 202 ? 2.556 1.205 26.497 1.00 45.59 202 LEU A N 1
ATOM 1619 C CA . LEU A 1 202 ? 1.557 2.260 26.728 1.00 45.59 202 LEU A CA 1
ATOM 1620 C C . LEU A 1 202 ? 1.724 2.953 28.089 1.00 45.59 202 LEU A C 1
ATOM 1622 O O . LEU A 1 202 ? 1.568 4.167 28.158 1.00 45.59 202 LEU A O 1
ATOM 1626 N N . LEU A 1 203 ? 2.121 2.221 29.137 1.00 40.19 203 LEU A N 1
ATOM 1627 C CA . LEU A 1 203 ? 2.416 2.798 30.458 1.00 40.19 203 LEU A CA 1
ATOM 1628 C C . LEU A 1 203 ? 3.630 3.749 30.449 1.00 40.19 203 LEU A C 1
ATOM 1630 O O . LEU A 1 203 ? 3.768 4.575 31.347 1.00 40.19 203 LEU A O 1
ATOM 1634 N N . ARG A 1 204 ? 4.495 3.675 29.426 1.00 39.53 204 ARG A N 1
ATOM 1635 C CA . ARG A 1 204 ? 5.648 4.575 29.238 1.00 39.53 204 ARG A CA 1
ATOM 1636 C C . ARG A 1 204 ? 5.400 5.721 28.255 1.00 39.53 204 ARG A C 1
ATOM 1638 O O . ARG A 1 204 ? 6.205 6.650 28.213 1.00 39.53 204 ARG A O 1
ATOM 1645 N N . VAL A 1 205 ? 4.335 5.688 27.451 1.00 43.28 205 VAL A N 1
ATOM 1646 C CA . VAL A 1 205 ? 4.065 6.746 26.465 1.00 43.28 205 VAL A CA 1
ATOM 1647 C C . VAL A 1 205 ? 3.323 7.888 27.153 1.00 43.28 205 VAL A C 1
ATOM 1649 O O . VAL A 1 205 ? 2.114 7.856 27.354 1.00 43.28 205 VAL A O 1
ATOM 1652 N N . LYS A 1 206 ? 4.074 8.928 27.517 1.00 38.44 206 LYS A N 1
ATOM 1653 C CA . LYS A 1 206 ? 3.546 10.223 27.954 1.00 38.44 206 LYS A CA 1
ATOM 1654 C C . LYS A 1 206 ? 2.835 10.865 26.749 1.00 38.44 206 LYS A C 1
ATOM 1656 O O . LYS A 1 206 ? 3.480 11.437 25.877 1.00 38.44 206 LYS A O 1
ATOM 1661 N N . TRP A 1 207 ? 1.512 10.733 26.674 1.00 42.38 207 TRP A N 1
ATOM 1662 C CA . TRP A 1 207 ? 0.628 11.219 25.597 1.00 42.38 207 TRP A CA 1
ATOM 1663 C C . TRP A 1 207 ? 0.531 12.760 25.475 1.00 42.38 207 TRP A C 1
ATOM 1665 O O . TRP A 1 207 ? -0.543 13.290 25.217 1.00 42.38 207 TRP A O 1
ATOM 1675 N N . ARG A 1 208 ? 1.612 13.523 25.691 1.00 35.72 208 ARG A N 1
ATOM 1676 C CA . ARG A 1 208 ? 1.525 14.993 25.814 1.00 35.72 208 ARG A CA 1
ATOM 1677 C C . ARG A 1 208 ? 2.006 15.833 24.628 1.00 35.72 208 ARG A C 1
ATOM 1679 O O . ARG A 1 208 ? 1.807 17.037 24.696 1.00 35.72 208 ARG A O 1
ATOM 1686 N N . SER A 1 209 ? 2.552 15.271 23.543 1.00 36.88 209 SER A N 1
ATOM 1687 C CA . SER A 1 209 ? 3.250 16.136 22.560 1.00 36.88 209 SER A CA 1
ATOM 1688 C C . SER A 1 209 ? 2.885 15.981 21.079 1.00 36.88 209 SER A C 1
ATOM 1690 O O . SER A 1 209 ? 3.287 16.829 20.294 1.00 36.88 209 SER A O 1
ATOM 1692 N N . HIS A 1 210 ? 2.130 14.958 20.658 1.00 34.91 210 HIS A N 1
ATOM 1693 C CA . HIS A 1 210 ? 1.882 14.721 19.219 1.00 34.91 210 HIS A CA 1
ATOM 1694 C C . HIS A 1 210 ? 0.482 15.082 18.704 1.00 34.91 210 HIS A C 1
ATOM 1696 O O . HIS A 1 210 ? 0.245 14.997 17.503 1.00 34.91 210 HIS A O 1
ATOM 1702 N N . LEU A 1 211 ? -0.424 15.552 19.565 1.00 37.34 211 LEU A N 1
ATOM 1703 C CA . LEU A 1 211 ? -1.772 15.978 19.159 1.00 37.34 211 LEU A CA 1
ATOM 1704 C C . LEU A 1 211 ? -1.810 17.323 18.404 1.00 37.34 211 LEU A C 1
ATOM 1706 O O . LEU A 1 211 ? -2.857 17.683 17.886 1.00 37.34 211 LEU A O 1
ATOM 1710 N N . VAL A 1 212 ? -0.692 18.052 18.294 1.00 38.91 212 VAL A N 1
ATOM 1711 C CA . VAL A 1 212 ? -0.675 19.408 17.702 1.00 38.91 212 VAL A CA 1
ATOM 1712 C C . VAL A 1 212 ? -0.362 19.424 16.194 1.00 38.91 212 VAL A C 1
ATOM 1714 O O . VAL A 1 212 ? -0.634 20.418 15.532 1.00 38.91 212 VAL A O 1
ATOM 1717 N N . CYS A 1 213 ? 0.137 18.333 15.600 1.00 34.38 213 CYS A N 1
ATOM 1718 C CA . CYS A 1 213 ? 0.543 18.339 14.181 1.00 34.38 213 CYS A CA 1
ATOM 1719 C C . CYS A 1 213 ? -0.511 17.844 13.175 1.00 34.38 213 CYS A C 1
ATOM 1721 O O . CYS A 1 213 ? -0.202 17.802 11.990 1.00 34.38 213 CYS A O 1
ATOM 1723 N N . LEU A 1 214 ? -1.727 17.466 13.591 1.00 34.78 214 LEU A N 1
ATOM 1724 C CA . LEU A 1 214 ? -2.753 16.971 12.653 1.00 34.78 214 LEU A CA 1
ATOM 1725 C C . LEU A 1 214 ? -3.847 17.993 12.289 1.00 34.78 214 LEU A C 1
ATOM 1727 O O . LEU A 1 214 ? -4.783 17.642 11.577 1.00 34.78 214 LEU A O 1
ATOM 1731 N N . THR A 1 215 ? -3.744 19.244 12.749 1.00 31.22 215 THR A N 1
ATOM 1732 C CA . THR A 1 215 ? -4.748 20.296 12.484 1.00 31.22 215 THR A CA 1
ATOM 1733 C C . THR A 1 215 ? -4.155 21.618 11.982 1.00 31.22 215 THR A C 1
ATOM 1735 O O . THR A 1 215 ? -4.696 22.681 12.283 1.00 31.22 215 THR A O 1
ATOM 1738 N N . ARG A 1 216 ? -3.061 21.586 11.216 1.00 31.11 216 ARG A N 1
ATOM 1739 C CA . ARG A 1 216 ? -2.628 22.734 10.405 1.00 31.11 216 ARG A CA 1
ATOM 1740 C C . ARG A 1 216 ? -2.222 22.296 9.011 1.00 31.11 216 ARG A C 1
ATOM 1742 O O . ARG A 1 216 ? -1.543 21.252 8.916 1.00 31.11 216 ARG A O 1
#

InterPro domains:
  IPR011990 Tetratricopeptide-like helical domain superfamily [SSF48452] (16-155)
  IPR050756 COP9 signalosome complex subunit 3 [PTHR10758] (14-199)
  IPR055089 COP9 signalosome complex subunit 3, N-terminal helical repeats [PF22788] (3-194)

Secondary structure (DSSP, 8-state):
-HHHHHHHHHHHH--TTTHHHHHHHHHHHHHH--HHHHHT-HHHHHHHHHHHHHHHHHTT-HHHHHHHHHHHHHHH-SSTTEE-THHHHHHHHHHHTT--HHHHHHHTSPP-EE--GGG---HHHHHHHHHHHHHHHHHTT-HHHHHHHHHHHHHS--SS--HHHHHHHHHHHHHHHHHHSS-PPPPTTS-HHHHHHHHHHHTT---SSSTTTT--

Radius of gyration: 18.9 Å; chains: 1; bounding box: 41×43×54 Å

Sequence (216 aa):
MTTLCFSCVKFSVSTPANYEALYAQVQEFITSCNGEQVRFATDMFADLCHLLAQSLVERQQPMRGIYLLSRAISKIQLFPSQLTSIHADMCQLCLLAKCLKPALQFLDIDITDISRENDHYDAKHFLLYFYYGGMVYTALKNYERALYFFEVAITTTSMAVSHVMMEAYKKYILVALILYGKVPSLPKYTSQVVSRFIKVRLLRVKWRSHLVCLTR

Organism: Ornithodoros erraticus (NCBI:txid265619)